Protein AF-A0A9E4PSX9-F1 (afdb_monomer_lite)

Foldseek 3Di:
DDDDDDDDDDDDDPPPPLPPDWDKDFPDDDDQDTDIDIDDDDPPVQVVCQVVVQCCLQWPDKFKAFFKKFKPPAQEQPAADPQWPDRSVQLLVLRRVWGKHFQDQDKDKKKQKDAQQWFWDFLLSIHDDPGIDTPCRRRTRTTGNDSGDIIIMMTTMHMDTHKAAFDPDPPDDGRMYGGIGHRRSRPDDDDDDDDDDSD

Radius of gyration: 26.59 Å; chains: 1; bounding box: 46×59×94 Å

Structure (mmCIF, N/CA/C/O backbone):
data_AF-A0A9E4PSX9-F1
#
_entry.id   AF-A0A9E4PSX9-F1
#
loop_
_atom_site.group_PD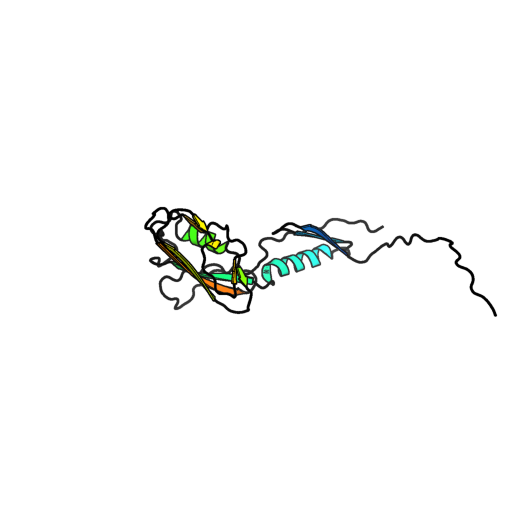B
_atom_site.id
_atom_site.type_symbol
_atom_site.label_atom_id
_atom_site.label_alt_id
_atom_site.label_comp_id
_atom_site.label_asym_id
_atom_site.label_entity_id
_atom_site.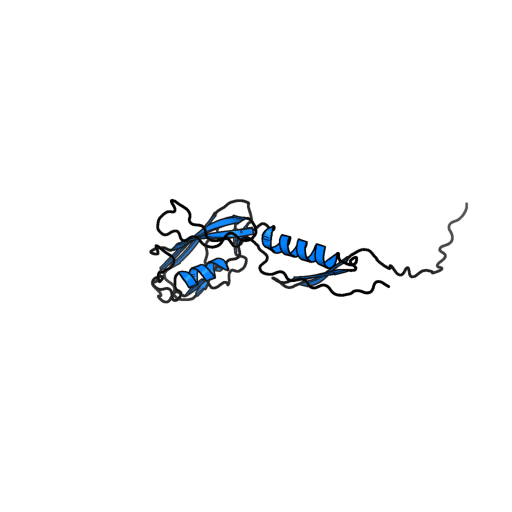label_seq_id
_atom_site.pdbx_PDB_ins_code
_atom_site.Cartn_x
_atom_site.Cartn_y
_atom_site.Cartn_z
_atom_site.occupancy
_atom_site.B_iso_or_equiv
_atom_site.auth_seq_id
_atom_site.auth_comp_id
_atom_site.auth_asym_id
_atom_site.auth_atom_id
_atom_site.pdbx_PDB_model_num
ATOM 1 N N . MET A 1 1 ? -2.366 -35.174 -69.607 1.00 39.75 1 MET A N 1
ATOM 2 C CA . MET A 1 1 ? -1.068 -35.610 -70.165 1.00 39.75 1 MET A CA 1
ATOM 3 C C . MET A 1 1 ? -0.182 -34.381 -70.105 1.00 39.75 1 MET A C 1
ATOM 5 O O . MET A 1 1 ? -0.528 -33.433 -70.782 1.00 39.75 1 MET A O 1
ATOM 9 N N . LEU A 1 2 ? 0.846 -34.202 -69.290 1.00 35.62 2 LEU A N 1
ATOM 10 C CA . LEU A 1 2 ? 1.702 -34.949 -68.355 1.00 35.62 2 LEU A CA 1
ATOM 11 C C . LEU A 1 2 ? 2.178 -33.859 -67.348 1.00 35.62 2 LEU A C 1
ATOM 13 O O . LEU A 1 2 ? 2.096 -32.682 -67.680 1.00 35.62 2 LEU A O 1
ATOM 17 N N . GLU A 1 3 ? 2.696 -34.051 -66.146 1.00 35.28 3 GLU A N 1
ATOM 18 C CA . GLU A 1 3 ? 3.013 -35.171 -65.272 1.00 35.28 3 GLU A CA 1
ATOM 19 C C . GLU A 1 3 ? 3.190 -34.528 -63.886 1.00 35.28 3 GLU A C 1
ATOM 21 O O . GLU A 1 3 ? 3.817 -33.476 -63.751 1.00 35.28 3 GLU A O 1
ATOM 26 N N . GLN A 1 4 ? 2.632 -35.158 -62.857 1.00 44.34 4 GLN A N 1
ATOM 27 C CA . GLN A 1 4 ? 3.119 -35.004 -61.493 1.00 44.34 4 GLN A CA 1
ATOM 28 C C . GLN A 1 4 ? 4.388 -35.847 -61.359 1.00 44.34 4 GLN A C 1
ATOM 30 O O . GLN A 1 4 ? 4.326 -37.025 -61.695 1.00 44.34 4 GLN A O 1
ATOM 35 N N . GLN A 1 5 ? 5.474 -35.256 -60.851 1.00 39.25 5 GLN A N 1
ATOM 36 C CA . GLN A 1 5 ? 6.643 -35.847 -60.160 1.00 39.25 5 GLN A CA 1
ATOM 37 C C . GLN A 1 5 ? 7.758 -34.779 -60.242 1.00 39.25 5 GLN A C 1
ATOM 39 O O . GLN A 1 5 ? 7.939 -34.160 -61.277 1.00 39.25 5 GLN A O 1
ATOM 44 N N . LEU A 1 6 ? 8.513 -34.408 -59.211 1.00 35.22 6 LEU A N 1
ATOM 45 C CA . LEU A 1 6 ? 9.160 -35.220 -58.196 1.00 35.22 6 LEU A CA 1
ATOM 46 C C . LEU A 1 6 ? 9.333 -34.408 -56.903 1.00 35.22 6 LEU A C 1
ATOM 48 O O . LEU A 1 6 ? 9.942 -33.340 -56.894 1.00 35.22 6 LEU A O 1
ATOM 52 N N . PHE A 1 7 ? 8.900 -34.997 -55.792 1.00 38.69 7 PHE A N 1
ATOM 53 C CA . PHE A 1 7 ? 9.404 -34.687 -54.461 1.00 38.69 7 PHE A CA 1
ATOM 54 C C . PHE A 1 7 ? 10.859 -35.182 -54.395 1.00 38.69 7 PHE A C 1
ATOM 56 O O . PHE A 1 7 ? 11.105 -36.384 -54.295 1.00 38.69 7 PHE A O 1
ATOM 63 N N . ARG A 1 8 ? 11.838 -34.278 -54.520 1.00 32.91 8 ARG A N 1
ATOM 64 C CA . ARG A 1 8 ? 13.241 -34.571 -54.198 1.00 32.91 8 ARG A CA 1
ATOM 65 C C . ARG A 1 8 ? 13.559 -33.986 -52.832 1.00 32.91 8 ARG A C 1
ATOM 67 O O . ARG A 1 8 ? 13.787 -32.790 -52.693 1.00 32.91 8 ARG A O 1
ATOM 74 N N . ALA A 1 9 ? 13.600 -34.870 -51.843 1.00 45.41 9 ALA A N 1
ATOM 75 C CA . ALA A 1 9 ? 14.376 -34.656 -50.639 1.00 45.41 9 ALA A CA 1
ATOM 76 C C . ALA A 1 9 ? 15.861 -34.562 -51.029 1.00 45.41 9 ALA A C 1
ATOM 78 O O . ALA A 1 9 ? 16.442 -35.522 -51.534 1.00 45.41 9 ALA A O 1
ATOM 79 N N . ALA A 1 10 ? 16.455 -33.397 -50.807 1.00 35.56 10 ALA A N 1
ATOM 80 C CA . ALA A 1 10 ? 17.891 -33.208 -50.685 1.00 35.56 10 ALA A CA 1
ATOM 81 C C . ALA A 1 10 ? 18.084 -32.052 -49.703 1.00 35.56 10 ALA A C 1
ATOM 83 O O . ALA A 1 10 ? 17.520 -30.979 -49.897 1.00 35.56 10 ALA A O 1
ATOM 84 N N . GLY A 1 11 ? 18.784 -32.331 -48.605 1.00 43.75 11 GLY A N 1
ATOM 85 C CA . GLY A 1 11 ? 19.041 -31.367 -47.545 1.00 43.75 11 GLY A CA 1
ATOM 86 C C . GLY A 1 11 ? 19.975 -30.231 -47.961 1.00 43.75 11 GLY A C 1
ATOM 87 O O . GLY A 1 11 ? 20.355 -30.115 -49.125 1.00 43.75 11 GLY A O 1
ATOM 88 N N . VAL A 1 12 ? 20.392 -29.488 -46.929 1.00 36.38 12 VAL A N 1
ATOM 89 C CA . VAL A 1 12 ? 21.163 -28.228 -46.915 1.00 36.38 12 VAL A CA 1
ATOM 90 C C . VAL A 1 12 ? 20.188 -27.038 -46.854 1.00 36.38 12 VAL A C 1
ATOM 92 O O . VAL A 1 12 ? 19.363 -26.874 -47.737 1.00 36.38 12 VAL A O 1
ATOM 95 N N . ALA A 1 13 ? 20.152 -26.194 -45.828 1.00 36.38 13 ALA A N 1
ATOM 96 C CA . ALA A 1 13 ? 21.117 -25.886 -44.786 1.00 36.38 13 ALA A CA 1
ATOM 97 C C . ALA A 1 13 ? 20.419 -25.821 -43.421 1.00 36.38 13 ALA A C 1
ATOM 99 O O . ALA A 1 13 ? 19.289 -25.348 -43.313 1.00 36.38 13 ALA A O 1
ATOM 100 N N . THR A 1 14 ? 21.118 -26.248 -42.372 1.00 39.56 14 THR A N 1
ATOM 101 C CA . THR A 1 14 ? 20.892 -25.699 -41.038 1.00 39.56 14 THR A CA 1
ATOM 102 C C . THR A 1 14 ? 21.220 -24.217 -41.151 1.00 39.56 14 THR A C 1
ATOM 104 O O . THR A 1 14 ? 22.389 -23.840 -41.159 1.00 39.56 14 THR A O 1
ATOM 107 N N . THR A 1 15 ? 20.212 -23.379 -41.365 1.00 38.66 15 THR A N 1
ATOM 108 C CA . THR A 1 15 ? 20.378 -21.946 -41.173 1.00 38.66 15 THR A CA 1
ATOM 109 C C . THR A 1 15 ? 20.594 -21.784 -39.675 1.00 38.66 15 THR A C 1
ATOM 111 O O . THR A 1 15 ? 19.642 -21.870 -38.902 1.00 38.66 15 THR A O 1
ATOM 114 N N . GLU A 1 16 ? 21.851 -21.649 -39.249 1.00 48.22 16 GLU A N 1
ATOM 115 C CA . GLU A 1 16 ? 22.164 -20.943 -38.011 1.00 48.22 16 GLU A CA 1
ATOM 116 C C . GLU A 1 16 ? 21.428 -19.608 -38.110 1.00 48.22 16 GLU A C 1
ATOM 118 O O . GLU A 1 16 ? 21.813 -18.717 -38.866 1.00 48.22 16 GLU A O 1
ATOM 123 N N . GLN A 1 17 ? 20.283 -19.511 -37.439 1.00 46.31 17 GLN A N 1
ATOM 124 C CA . GLN A 1 17 ? 19.654 -18.231 -37.185 1.00 46.31 17 GLN A CA 1
ATOM 125 C C . GLN A 1 17 ? 20.539 -17.540 -36.153 1.00 46.31 17 GLN A C 1
ATOM 127 O O . GLN A 1 17 ? 20.303 -17.641 -34.951 1.00 46.31 17 GLN A O 1
ATOM 132 N N . THR A 1 18 ? 21.588 -16.863 -36.613 1.00 53.38 18 THR A N 1
ATOM 133 C CA . THR A 1 18 ? 22.225 -15.798 -35.844 1.00 53.38 18 THR A CA 1
ATOM 134 C C . THR A 1 18 ? 21.215 -14.657 -35.761 1.00 53.38 18 THR A C 1
ATOM 136 O O . THR A 1 18 ? 21.170 -13.749 -36.589 1.00 53.38 18 THR A O 1
ATOM 139 N N . SER A 1 19 ? 20.287 -14.777 -34.811 1.00 57.94 19 SER A N 1
ATOM 140 C CA . SER A 1 19 ? 19.303 -13.741 -34.531 1.00 57.94 19 SER A CA 1
ATOM 141 C C . SER A 1 19 ? 20.013 -12.599 -33.808 1.00 57.94 19 SER A C 1
ATOM 143 O O . SER A 1 19 ? 20.048 -12.554 -32.583 1.00 57.94 19 SER A O 1
ATOM 145 N N . ASP A 1 20 ? 20.574 -11.670 -34.582 1.00 70.31 20 ASP A N 1
ATOM 146 C CA . ASP A 1 20 ? 21.030 -10.356 -34.103 1.00 70.31 20 ASP A CA 1
ATOM 147 C C . ASP A 1 20 ? 19.859 -9.475 -33.613 1.00 70.31 20 ASP A C 1
ATOM 149 O O . ASP A 1 20 ? 20.059 -8.353 -33.141 1.00 70.31 20 ASP A O 1
ATOM 153 N N . GLU A 1 21 ? 18.619 -9.960 -33.725 1.00 83.94 21 GLU A N 1
ATOM 154 C CA . GLU A 1 21 ? 17.437 -9.284 -33.209 1.00 83.94 21 GLU A CA 1
ATOM 155 C C . GLU A 1 21 ? 17.324 -9.455 -31.685 1.00 83.94 21 GLU A C 1
ATOM 157 O O . GLU A 1 21 ? 17.408 -10.578 -31.178 1.00 83.94 21 GLU A O 1
ATOM 162 N N . PRO A 1 22 ? 17.104 -8.358 -30.936 1.00 88.06 22 PRO A N 1
ATOM 163 C CA . PRO A 1 22 ? 16.952 -8.419 -29.492 1.00 88.06 22 PRO A CA 1
ATOM 164 C C . PRO A 1 22 ? 15.679 -9.180 -29.118 1.00 88.06 22 PRO A C 1
ATOM 166 O O . PRO A 1 22 ? 14.573 -8.814 -29.519 1.00 88.06 22 PRO A O 1
ATOM 169 N N . THR A 1 23 ? 15.835 -10.194 -28.277 1.00 91.50 23 THR A N 1
ATOM 170 C CA . THR A 1 23 ? 14.734 -10.952 -27.679 1.00 91.50 23 THR A CA 1
ATOM 171 C C . THR A 1 23 ? 14.531 -10.559 -26.222 1.00 91.50 23 THR A C 1
ATOM 173 O O . THR A 1 23 ? 15.445 -10.059 -25.565 1.00 91.50 23 THR A O 1
ATOM 176 N N . ILE A 1 24 ? 13.306 -10.742 -25.730 1.00 93.94 24 ILE A N 1
ATOM 177 C CA . ILE A 1 24 ? 12.949 -10.558 -24.324 1.00 93.94 24 ILE A CA 1
ATOM 178 C C . ILE A 1 24 ? 12.498 -11.911 -23.786 1.00 93.94 24 ILE A C 1
ATOM 180 O O . ILE A 1 24 ? 11.524 -12.478 -24.281 1.00 93.94 24 ILE A O 1
ATOM 184 N N . GLU A 1 25 ? 13.175 -12.392 -22.752 1.00 93.69 25 GLU A N 1
ATOM 185 C CA . GLU A 1 25 ? 12.883 -13.651 -22.078 1.00 93.69 25 GLU A CA 1
ATOM 186 C C . GLU A 1 25 ? 12.521 -13.399 -20.613 1.00 93.69 25 GLU A C 1
ATOM 188 O O . GLU A 1 25 ? 13.121 -12.564 -19.931 1.00 93.69 25 GLU A O 1
ATOM 193 N N . VAL A 1 26 ? 11.522 -14.126 -20.114 1.00 93.94 26 VAL A N 1
ATOM 194 C CA . VAL A 1 26 ? 11.186 -14.156 -18.687 1.00 93.94 26 VAL A CA 1
ATOM 195 C C . VAL A 1 26 ? 11.887 -15.370 -18.092 1.00 93.94 26 VAL A C 1
ATOM 197 O O . VAL A 1 26 ? 11.450 -16.497 -18.304 1.00 93.94 26 VAL A O 1
ATOM 200 N N . GLU A 1 27 ? 12.991 -15.150 -17.380 1.00 91.75 27 GLU A N 1
ATOM 201 C CA . GLU A 1 27 ? 13.772 -16.243 -16.792 1.00 91.75 27 GLU A CA 1
ATOM 202 C C . GLU A 1 27 ? 13.131 -16.788 -15.512 1.00 91.75 27 GLU A C 1
ATOM 204 O O . GLU A 1 27 ? 13.160 -17.989 -15.258 1.00 91.75 27 GLU A O 1
ATOM 209 N N . GLU A 1 28 ? 12.543 -15.909 -14.701 1.00 92.38 28 GLU A N 1
ATOM 210 C CA . GLU A 1 28 ? 11.843 -16.282 -13.473 1.00 92.38 28 GLU A CA 1
ATOM 211 C C . GLU A 1 28 ? 10.546 -15.490 -13.370 1.00 92.38 28 GLU A C 1
ATOM 213 O O . GLU A 1 28 ? 10.526 -14.283 -13.618 1.00 92.38 28 GLU A O 1
ATOM 218 N N . SER A 1 29 ? 9.478 -16.167 -12.962 1.00 92.75 29 SER A N 1
ATOM 219 C CA . SER A 1 29 ? 8.196 -15.549 -12.643 1.00 92.75 29 SER A CA 1
ATOM 220 C C . SER A 1 29 ? 7.604 -16.244 -11.424 1.00 92.75 29 SER A C 1
ATOM 222 O O . SER A 1 29 ? 7.415 -17.459 -11.428 1.00 92.75 29 SER A O 1
ATOM 224 N N . ALA A 1 30 ? 7.323 -15.457 -10.396 1.00 92.12 30 ALA A N 1
ATOM 225 C CA . ALA A 1 30 ? 6.529 -15.806 -9.227 1.00 92.12 30 ALA A CA 1
ATOM 226 C C . ALA A 1 30 ? 5.351 -14.817 -9.124 1.00 92.12 30 ALA A C 1
ATOM 228 O O . ALA A 1 30 ? 5.161 -13.994 -10.022 1.00 92.12 30 ALA A O 1
ATOM 229 N N . ASP A 1 31 ? 4.569 -14.886 -8.048 1.00 85.81 31 ASP A N 1
ATOM 230 C CA . ASP A 1 31 ? 3.347 -14.084 -7.903 1.00 85.81 31 ASP A CA 1
ATOM 231 C C . ASP A 1 31 ? 3.619 -12.567 -7.848 1.00 85.81 31 ASP A C 1
ATOM 233 O O . ASP A 1 31 ? 2.899 -11.783 -8.465 1.00 85.81 31 ASP A O 1
ATOM 237 N N . ASP A 1 32 ? 4.678 -12.136 -7.155 1.00 88.44 32 ASP A N 1
ATOM 238 C CA . ASP A 1 32 ? 5.036 -10.723 -6.946 1.00 88.44 32 ASP A CA 1
ATOM 239 C C . ASP A 1 32 ? 6.438 -10.353 -7.470 1.00 88.44 32 ASP A C 1
ATOM 241 O O . ASP A 1 32 ? 6.934 -9.242 -7.246 1.00 88.44 32 ASP A O 1
ATOM 245 N N . TYR A 1 33 ? 7.081 -11.270 -8.196 1.00 93.38 33 TYR A N 1
ATOM 246 C CA . TYR A 1 33 ? 8.449 -11.121 -8.676 1.00 93.38 33 TYR A CA 1
ATOM 247 C C . TYR A 1 33 ? 8.618 -11.673 -10.090 1.00 93.38 33 TYR A C 1
ATOM 249 O O . TYR A 1 33 ? 8.182 -12.778 -10.402 1.00 93.38 33 TYR A O 1
ATOM 257 N N . ALA A 1 34 ? 9.328 -10.923 -10.932 1.00 94.56 34 ALA A N 1
ATOM 258 C CA . ALA A 1 34 ? 9.743 -11.385 -12.248 1.00 94.56 34 ALA A CA 1
ATOM 259 C C . ALA A 1 34 ? 11.181 -10.954 -12.548 1.00 94.56 34 ALA A C 1
ATOM 261 O O . ALA A 1 34 ? 11.581 -9.821 -12.258 1.00 94.56 34 ALA A O 1
ATOM 262 N N . ARG A 1 35 ? 11.942 -11.845 -13.187 1.00 94.69 35 ARG A N 1
ATOM 263 C CA . ARG A 1 35 ? 13.267 -11.558 -13.740 1.00 94.69 35 ARG A CA 1
ATOM 264 C C . ARG A 1 35 ? 13.207 -11.667 -15.256 1.00 94.69 35 ARG A C 1
ATOM 266 O O . ARG A 1 35 ? 12.978 -12.742 -15.801 1.00 94.69 35 ARG A O 1
ATOM 273 N N . ILE A 1 36 ? 13.418 -10.536 -15.919 1.00 94.94 36 ILE A N 1
ATOM 274 C CA . ILE A 1 36 ? 13.325 -10.399 -17.374 1.00 94.94 36 ILE A CA 1
ATOM 275 C C . ILE A 1 36 ? 14.717 -10.094 -17.921 1.00 94.94 36 ILE A C 1
ATOM 277 O O . ILE A 1 36 ? 15.421 -9.236 -17.380 1.00 94.94 36 ILE A O 1
ATOM 281 N N . VAL A 1 37 ? 15.100 -10.774 -18.996 1.00 95.00 37 VAL A N 1
ATOM 282 C CA . VAL A 1 37 ? 16.370 -10.578 -19.692 1.00 95.00 37 VAL A CA 1
ATOM 283 C C . VAL A 1 37 ? 16.101 -10.156 -21.127 1.00 95.00 37 VAL A C 1
ATOM 285 O O . VAL A 1 37 ? 15.250 -10.720 -21.803 1.00 95.00 37 VAL A O 1
ATOM 288 N N 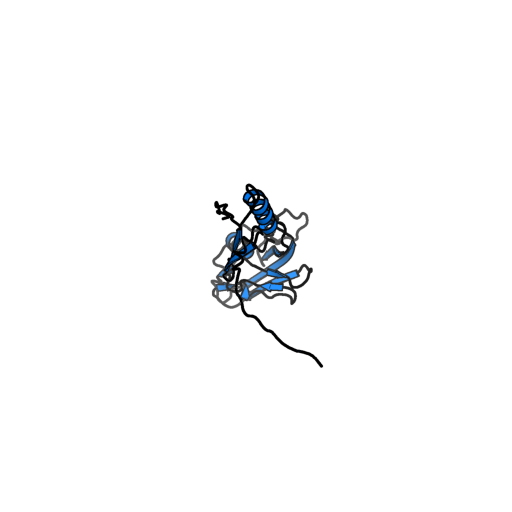. ALA A 1 38 ? 16.808 -9.117 -21.571 1.00 93.31 38 ALA A N 1
ATOM 289 C CA . ALA A 1 38 ? 16.765 -8.642 -22.946 1.00 93.31 38 ALA A CA 1
ATOM 290 C C . ALA A 1 38 ? 18.156 -8.785 -23.571 1.00 93.31 38 ALA A C 1
ATOM 292 O O . ALA A 1 38 ? 19.112 -8.156 -23.101 1.00 93.31 38 ALA A O 1
ATOM 293 N N . SER A 1 39 ? 18.280 -9.617 -24.602 1.00 92.44 39 SER A N 1
ATOM 294 C CA . SER A 1 39 ? 19.550 -9.913 -25.271 1.00 92.44 39 SER A CA 1
ATOM 295 C C . SER A 1 39 ? 19.338 -10.418 -26.714 1.00 92.44 39 SER A C 1
ATOM 297 O O . SER A 1 39 ? 18.272 -10.950 -27.027 1.00 92.44 39 SER A O 1
ATOM 299 N N . PRO A 1 40 ? 20.332 -10.257 -27.609 1.00 92.88 40 PRO A N 1
ATOM 300 C CA . PRO A 1 40 ? 21.503 -9.392 -27.469 1.00 92.88 40 PRO A CA 1
ATOM 301 C C . PRO A 1 40 ? 21.137 -7.904 -27.634 1.00 92.88 40 PRO A C 1
ATOM 303 O O . PRO A 1 40 ? 20.214 -7.549 -28.357 1.00 92.88 40 PRO A O 1
ATOM 306 N N . LEU A 1 41 ? 21.862 -7.010 -26.953 1.00 90.19 41 LEU A N 1
ATOM 307 C CA . LEU A 1 41 ? 21.697 -5.557 -27.091 1.00 90.19 41 LEU A CA 1
ATOM 308 C C . LEU A 1 41 ? 22.982 -4.927 -27.625 1.00 90.19 41 LEU A C 1
ATOM 310 O O . LEU A 1 41 ? 24.083 -5.333 -27.248 1.00 90.19 41 LEU A O 1
ATOM 314 N N . LEU A 1 42 ? 22.837 -3.880 -28.441 1.00 89.81 42 LEU A N 1
ATOM 315 C CA . LEU A 1 42 ? 23.974 -3.080 -28.888 1.00 89.81 42 LEU A CA 1
ATOM 316 C C . LEU A 1 42 ? 24.756 -2.511 -27.687 1.00 89.81 42 LEU A C 1
ATOM 318 O O . LEU A 1 42 ? 24.157 -2.171 -26.657 1.00 89.81 42 LEU A O 1
ATOM 322 N N . PRO A 1 43 ? 26.084 -2.339 -27.806 1.00 88.12 43 PRO A N 1
ATOM 323 C CA . PRO A 1 43 ? 26.889 -1.739 -26.749 1.00 88.12 43 PRO A CA 1
ATOM 324 C C . PRO A 1 43 ? 26.306 -0.404 -26.263 1.00 88.12 43 PRO A C 1
ATOM 326 O O . PRO A 1 43 ? 25.969 0.477 -27.051 1.00 88.12 43 PRO A O 1
ATOM 329 N N . GLY A 1 44 ? 26.159 -0.261 -24.944 1.00 87.94 44 GLY A N 1
ATOM 330 C CA . GLY A 1 44 ? 25.586 0.929 -24.303 1.00 87.94 44 GLY A CA 1
ATOM 331 C C . GLY A 1 44 ? 24.054 0.955 -24.204 1.00 87.94 44 GLY A C 1
ATOM 332 O O . GLY A 1 44 ? 23.531 1.625 -23.312 1.00 87.94 44 GLY A O 1
ATOM 333 N N . PHE A 1 45 ? 23.315 0.180 -25.012 1.00 91.31 45 PHE A N 1
ATOM 334 C CA . PHE A 1 45 ? 21.843 0.179 -24.971 1.00 91.31 45 PHE A CA 1
ATOM 335 C C . PHE A 1 45 ? 21.286 -0.392 -23.663 1.00 91.31 45 PHE A C 1
ATOM 337 O O . PHE A 1 45 ? 20.235 0.058 -23.212 1.00 91.31 45 PHE A O 1
ATOM 344 N N . GLY A 1 46 ? 22.010 -1.303 -23.004 1.00 92.88 46 GLY A N 1
ATOM 345 C CA . GLY A 1 46 ? 21.619 -1.826 -21.691 1.00 92.88 46 GLY A CA 1
ATOM 346 C C . GLY A 1 46 ? 21.448 -0.732 -20.626 1.00 92.88 46 GLY A C 1
ATOM 347 O O . GLY A 1 46 ? 20.499 -0.785 -19.849 1.00 92.88 46 GLY A O 1
ATOM 348 N N . ILE A 1 47 ? 22.303 0.303 -20.622 1.00 93.94 47 ILE A N 1
ATOM 349 C CA . ILE A 1 47 ? 22.200 1.428 -19.670 1.00 93.94 47 ILE A CA 1
ATOM 350 C C . ILE A 1 47 ? 20.987 2.292 -20.011 1.00 93.94 47 ILE A C 1
ATOM 352 O O . ILE A 1 47 ? 20.210 2.660 -19.128 1.00 93.94 47 ILE A O 1
ATOM 356 N N . THR A 1 48 ? 20.822 2.612 -21.294 1.00 94.06 48 THR A N 1
ATOM 357 C CA . THR A 1 48 ? 19.727 3.451 -21.788 1.00 94.06 48 THR A CA 1
ATOM 358 C C . THR A 1 48 ? 18.369 2.815 -21.493 1.00 94.06 48 THR A C 1
ATOM 360 O O . THR A 1 48 ? 17.511 3.457 -20.882 1.00 94.06 48 THR A O 1
ATOM 363 N N . LEU A 1 49 ? 18.190 1.541 -21.856 1.00 94.00 49 LEU A N 1
ATOM 364 C CA . LEU A 1 49 ? 16.951 0.798 -21.632 1.00 94.00 49 LEU A CA 1
ATOM 365 C C . LEU A 1 49 ? 16.729 0.501 -20.148 1.00 94.00 49 LEU A C 1
ATOM 367 O O . LEU A 1 49 ? 15.643 0.766 -19.641 1.00 94.00 49 LEU A O 1
ATOM 371 N N . GLY A 1 50 ? 17.752 0.029 -19.429 1.00 94.19 50 GLY A N 1
ATOM 372 C CA . GLY A 1 50 ? 17.641 -0.307 -18.007 1.00 94.19 50 GLY A CA 1
ATOM 373 C C . GLY A 1 50 ? 17.197 0.884 -17.154 1.00 94.19 50 GLY A C 1
ATOM 374 O O . GLY A 1 50 ? 16.261 0.771 -16.360 1.00 94.19 50 GLY A O 1
ATOM 375 N N . ASN A 1 51 ? 17.795 2.062 -17.368 1.00 94.25 51 ASN A N 1
ATOM 376 C CA . ASN A 1 51 ? 17.393 3.279 -16.661 1.00 94.25 51 ASN A CA 1
ATOM 377 C C . ASN A 1 51 ? 15.986 3.750 -17.042 1.00 94.25 51 ASN A C 1
ATOM 379 O O . ASN A 1 51 ? 15.219 4.140 -16.158 1.00 94.25 51 ASN A O 1
ATOM 383 N N . ALA A 1 52 ? 15.644 3.731 -18.333 1.00 94.69 52 ALA A N 1
ATOM 384 C CA . ALA A 1 52 ? 14.324 4.143 -18.798 1.00 94.69 52 ALA A CA 1
ATOM 385 C C . ALA A 1 52 ? 13.225 3.232 -18.228 1.00 94.69 52 ALA A C 1
ATOM 387 O O . ALA A 1 52 ? 12.284 3.728 -17.609 1.00 94.69 52 ALA A O 1
ATOM 388 N N . LEU A 1 53 ? 13.389 1.911 -18.343 1.00 94.69 53 LEU A N 1
ATOM 389 C CA . LEU A 1 53 ? 12.444 0.922 -17.823 1.00 94.69 53 LEU A CA 1
ATOM 390 C C . LEU A 1 53 ? 12.296 1.030 -16.308 1.00 94.69 53 LEU A C 1
ATOM 392 O O . LEU A 1 53 ? 11.175 1.088 -15.811 1.00 94.69 53 LEU A O 1
ATOM 396 N N . ARG A 1 54 ? 13.406 1.157 -15.568 1.00 94.88 54 ARG A N 1
ATOM 397 C CA . ARG A 1 54 ? 13.362 1.352 -14.113 1.00 94.88 54 ARG A CA 1
ATOM 398 C C . ARG A 1 54 ? 12.531 2.572 -13.721 1.00 94.88 54 ARG A C 1
ATOM 400 O O . ARG A 1 54 ? 11.740 2.492 -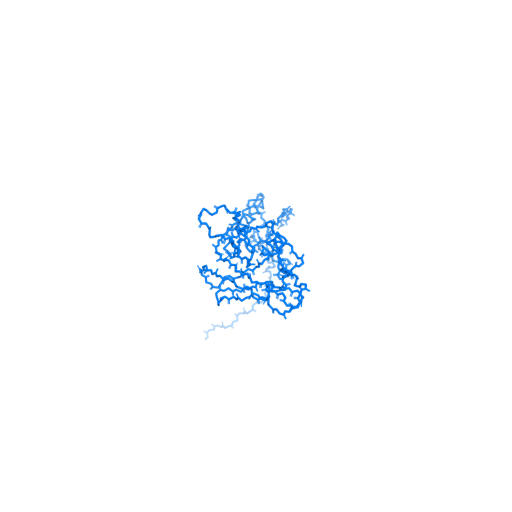12.785 1.00 94.88 54 ARG A O 1
ATOM 407 N N . ARG A 1 55 ? 12.699 3.699 -14.420 1.00 93.75 55 ARG A N 1
ATOM 408 C CA . ARG A 1 55 ? 11.916 4.918 -14.160 1.00 93.75 55 ARG A CA 1
ATOM 409 C C . ARG A 1 55 ? 10.439 4.716 -14.483 1.00 93.75 55 ARG A C 1
ATOM 411 O O . ARG A 1 55 ? 9.597 5.063 -13.665 1.00 93.75 55 ARG A O 1
ATOM 418 N N . VAL A 1 56 ? 10.132 4.133 -15.641 1.00 94.31 56 VAL A N 1
ATOM 419 C CA . VAL A 1 56 ? 8.748 3.885 -16.069 1.00 94.31 56 VAL A CA 1
ATOM 420 C C . VAL A 1 56 ? 8.021 2.989 -15.069 1.00 94.31 56 VAL A C 1
ATOM 422 O O . VAL A 1 56 ? 6.941 3.355 -14.606 1.00 94.31 56 VAL A O 1
ATOM 425 N N . LEU A 1 57 ? 8.641 1.874 -14.678 1.00 93.94 57 LEU A N 1
ATOM 426 C CA . LEU A 1 57 ? 8.063 0.912 -13.742 1.00 93.94 57 LEU A CA 1
ATOM 427 C C . LEU A 1 57 ? 7.797 1.521 -12.359 1.00 93.94 57 LEU A C 1
ATOM 429 O O . LEU A 1 57 ? 6.765 1.229 -11.770 1.00 93.94 57 LEU A O 1
ATOM 433 N N . LEU A 1 58 ? 8.687 2.383 -11.855 1.00 91.88 58 LEU A N 1
ATOM 434 C CA . LEU A 1 58 ? 8.550 2.971 -10.516 1.00 91.88 58 LEU A CA 1
ATOM 435 C C . LEU A 1 58 ? 7.661 4.221 -10.458 1.00 91.88 58 LEU A C 1
ATOM 437 O O . LEU A 1 58 ? 7.168 4.551 -9.383 1.00 91.88 58 LEU A O 1
ATOM 441 N N . SER A 1 59 ? 7.501 4.969 -11.556 1.00 90.69 59 SER A N 1
ATOM 442 C CA . SER A 1 59 ? 6.868 6.298 -11.489 1.00 90.69 59 SER A CA 1
ATOM 443 C C . SER A 1 59 ? 5.729 6.542 -12.469 1.00 90.69 59 SER A C 1
ATOM 445 O O . SER A 1 59 ? 5.046 7.552 -12.337 1.00 90.69 59 SER A O 1
ATOM 447 N N . SER A 1 60 ? 5.550 5.697 -13.485 1.00 91.19 60 SER A N 1
ATOM 448 C CA . SER A 1 60 ? 4.642 6.005 -14.604 1.00 91.19 60 SER A CA 1
ATOM 449 C C . SER A 1 60 ? 3.433 5.084 -14.692 1.00 91.19 60 SER A C 1
ATOM 451 O O . SER A 1 60 ? 2.479 5.432 -15.391 1.00 91.19 60 SER A O 1
ATOM 453 N N . LEU A 1 61 ? 3.461 3.945 -13.997 1.00 92.38 61 LEU A N 1
ATOM 454 C CA . LEU A 1 61 ? 2.338 3.020 -13.949 1.00 92.38 61 LEU A CA 1
ATOM 455 C C . LEU A 1 61 ? 1.199 3.604 -13.097 1.00 92.38 61 LEU A C 1
ATOM 457 O O . LEU A 1 61 ? 1.469 4.133 -12.013 1.00 92.38 61 LEU A O 1
ATOM 461 N N . PRO A 1 62 ? -0.053 3.541 -13.584 1.00 92.56 62 PRO A N 1
ATOM 462 C CA . PRO A 1 62 ? -1.210 3.912 -12.788 1.00 92.56 62 PRO A CA 1
ATOM 463 C C . PRO A 1 62 ? -1.434 2.891 -11.670 1.00 92.56 62 PRO A C 1
ATOM 465 O O . PRO A 1 62 ? -1.205 1.694 -11.852 1.00 92.56 62 PRO A O 1
ATOM 468 N N . GLY A 1 63 ? -1.926 3.367 -10.534 1.00 93.50 63 GLY A N 1
ATOM 469 C CA . GLY A 1 63 ? -2.394 2.517 -9.448 1.00 93.50 63 GLY A CA 1
ATOM 470 C C . GLY A 1 63 ? -3.249 3.291 -8.455 1.00 93.50 63 GLY A C 1
ATOM 471 O O . GLY A 1 63 ? -3.489 4.489 -8.625 1.00 93.50 63 GLY A O 1
ATOM 472 N N . ALA A 1 64 ? -3.727 2.585 -7.433 1.00 94.75 64 ALA A N 1
ATOM 473 C CA . ALA A 1 64 ? -4.578 3.126 -6.384 1.00 94.75 64 ALA A CA 1
ATOM 474 C C . ALA A 1 64 ? -3.887 3.015 -5.026 1.00 94.75 64 ALA A C 1
ATOM 476 O O . ALA A 1 64 ? -3.234 2.011 -4.737 1.00 94.75 64 ALA A O 1
ATOM 477 N N . ALA A 1 65 ? -4.045 4.043 -4.199 1.00 95.31 65 ALA A N 1
ATOM 478 C CA . ALA A 1 65 ? -3.451 4.095 -2.872 1.00 95.31 65 ALA A CA 1
ATOM 479 C C . ALA A 1 65 ? -4.373 4.814 -1.890 1.00 95.31 65 ALA A C 1
ATOM 481 O O . ALA A 1 65 ? -5.154 5.686 -2.277 1.00 95.31 65 ALA A O 1
ATOM 482 N N . VAL A 1 66 ? -4.243 4.461 -0.612 1.00 96.44 66 VAL A N 1
ATOM 483 C CA . VAL A 1 66 ? -4.835 5.234 0.481 1.00 96.44 66 VAL A CA 1
ATOM 484 C C . VAL A 1 66 ? -4.089 6.568 0.580 1.00 96.44 66 VAL A C 1
ATOM 486 O O . VAL A 1 66 ? -2.863 6.570 0.660 1.00 96.44 66 VAL A O 1
ATOM 489 N N . THR A 1 67 ? -4.810 7.689 0.555 1.00 94.69 67 THR A N 1
ATOM 490 C CA . THR A 1 67 ? -4.239 9.050 0.650 1.00 94.69 67 THR A CA 1
ATOM 491 C C . THR A 1 67 ? -4.502 9.705 1.997 1.00 94.69 67 THR A C 1
ATOM 493 O O . THR A 1 67 ? -3.738 10.559 2.446 1.00 94.69 67 THR A O 1
ATOM 496 N N . SER A 1 68 ? -5.565 9.294 2.684 1.00 94.50 68 SER A N 1
ATOM 497 C CA . SER A 1 68 ? -5.827 9.715 4.056 1.00 94.50 68 SER A CA 1
ATOM 498 C C . SER A 1 68 ? -6.651 8.689 4.813 1.00 94.50 68 SER A C 1
ATOM 500 O O . SER A 1 68 ? -7.366 7.873 4.228 1.00 94.50 68 SER A O 1
ATOM 502 N N . VAL A 1 69 ? -6.532 8.748 6.133 1.00 95.81 69 VAL A N 1
ATOM 503 C CA . VAL A 1 69 ? -7.181 7.841 7.072 1.00 95.81 69 VAL A CA 1
ATOM 504 C C . VAL A 1 69 ? -7.892 8.669 8.134 1.00 95.81 69 VAL A C 1
ATOM 506 O O . VAL A 1 69 ? -7.329 9.631 8.652 1.00 95.81 69 VAL A O 1
ATOM 509 N N . ARG A 1 70 ? -9.116 8.294 8.490 1.00 95.25 70 ARG A N 1
ATOM 510 C CA . ARG A 1 70 ? -9.813 8.814 9.669 1.00 95.25 70 ARG A CA 1
ATOM 511 C C . ARG A 1 70 ? -10.083 7.655 10.613 1.00 95.25 70 ARG A C 1
ATOM 513 O O . ARG A 1 70 ? -10.791 6.723 10.249 1.00 95.25 70 ARG A O 1
ATOM 520 N N . ILE A 1 71 ? -9.542 7.734 11.822 1.00 95.69 71 ILE A N 1
ATOM 521 C CA . ILE A 1 71 ? -9.734 6.728 12.870 1.00 95.69 71 ILE A CA 1
ATOM 522 C C . ILE A 1 71 ? -10.682 7.326 13.912 1.00 95.69 71 ILE A C 1
ATOM 524 O O . ILE A 1 71 ? -10.469 8.446 14.383 1.00 95.69 71 ILE A O 1
ATOM 528 N N . GLU A 1 72 ? -11.750 6.610 14.262 1.00 94.56 72 GLU A N 1
ATOM 529 C CA . GLU A 1 72 ? -12.721 7.092 15.247 1.00 94.56 72 GLU A CA 1
ATOM 530 C C . GLU A 1 72 ? -12.042 7.378 16.598 1.00 94.56 72 GLU A C 1
ATOM 532 O O . GLU A 1 72 ? -11.306 6.556 17.136 1.00 94.56 72 GLU A O 1
ATOM 537 N N . GLY A 1 73 ? -12.284 8.571 17.150 1.00 91.19 73 GLY A N 1
ATOM 538 C CA . GLY A 1 73 ? -11.711 8.997 18.431 1.00 91.19 73 GLY A CA 1
ATOM 539 C C . GLY A 1 73 ? -10.267 9.507 18.367 1.00 91.19 73 GLY A C 1
ATOM 540 O O . GLY A 1 73 ? -9.770 10.011 19.374 1.00 91.19 73 GLY A O 1
ATOM 541 N N . ILE A 1 74 ? -9.616 9.454 17.203 1.00 93.12 74 ILE A N 1
ATOM 542 C CA . ILE A 1 74 ? -8.234 9.899 17.011 1.00 93.12 74 ILE A CA 1
ATOM 543 C C . ILE A 1 74 ? -8.196 11.197 16.205 1.00 93.12 74 ILE A C 1
ATOM 545 O O . ILE A 1 74 ? -8.808 11.318 15.147 1.00 93.12 74 ILE A O 1
ATOM 549 N N . GLN A 1 75 ? -7.472 12.192 16.720 1.00 89.81 75 GLN A N 1
ATOM 550 C CA . GLN A 1 75 ? -7.388 13.518 16.096 1.00 89.81 75 GLN A CA 1
ATOM 551 C C . GLN A 1 75 ? -6.109 13.732 15.286 1.00 89.81 75 GLN A C 1
ATOM 553 O O . GLN A 1 75 ? -6.104 14.567 14.385 1.00 89.81 75 GLN A O 1
ATOM 558 N N . HIS A 1 76 ? -5.043 13.011 15.624 1.00 89.19 76 HIS A N 1
ATOM 559 C CA . HIS A 1 76 ? -3.718 13.147 15.031 1.00 89.19 76 HIS A CA 1
ATOM 560 C C . HIS A 1 76 ? -2.953 11.823 15.128 1.00 89.19 76 HIS A C 1
ATOM 562 O O . HIS A 1 76 ? -3.268 10.966 15.946 1.00 89.19 76 HIS A O 1
ATOM 568 N N . GLU A 1 77 ? -1.885 11.690 14.361 1.00 86.81 77 GLU A N 1
ATOM 569 C CA . GLU A 1 77 ? -1.038 10.504 14.247 1.00 86.81 77 GLU A CA 1
ATOM 570 C C . GLU A 1 77 ? -0.229 10.162 15.512 1.00 86.81 77 GLU A C 1
ATOM 572 O O . GLU A 1 77 ? 0.237 9.041 15.653 1.00 86.81 77 GLU A O 1
ATOM 577 N N . PHE A 1 78 ? -0.075 11.090 16.461 1.00 91.56 78 PHE A N 1
ATOM 578 C CA . PHE A 1 78 ? 0.738 10.895 17.675 1.00 91.56 78 PHE A CA 1
ATOM 579 C C . PHE A 1 78 ? -0.046 10.368 18.888 1.00 91.56 78 PHE A C 1
ATOM 581 O O . PHE A 1 78 ? 0.246 10.731 20.028 1.00 91.56 78 PHE A O 1
ATOM 588 N N . SER A 1 79 ? -1.084 9.564 18.668 1.00 91.88 79 SER A N 1
ATOM 589 C CA . SER A 1 79 ? -1.928 9.015 19.738 1.00 91.88 79 SER A CA 1
ATOM 590 C C . SER A 1 79 ? -1.927 7.493 19.770 1.00 91.88 79 SER A C 1
ATOM 592 O O . SER A 1 79 ? -1.634 6.820 18.783 1.00 91.88 79 SER A O 1
ATOM 594 N N . THR A 1 80 ? -2.320 6.937 20.908 1.00 93.81 80 THR A N 1
ATOM 595 C CA . THR A 1 80 ? -2.662 5.520 21.018 1.00 93.81 80 THR A CA 1
ATOM 596 C C . THR A 1 80 ? -4.096 5.288 20.552 1.00 93.81 80 THR A C 1
ATOM 598 O O . THR A 1 80 ? -4.957 6.150 20.738 1.00 93.81 80 THR A O 1
ATOM 601 N N . ILE A 1 81 ? -4.358 4.124 19.959 1.00 93.75 81 ILE A N 1
ATOM 602 C CA . ILE A 1 81 ? -5.711 3.711 19.586 1.00 93.75 81 ILE A CA 1
ATOM 603 C C . ILE A 1 81 ? -6.270 2.860 20.737 1.00 93.75 81 ILE A C 1
ATOM 605 O O . ILE A 1 81 ? -5.661 1.851 21.096 1.00 93.75 81 ILE A O 1
ATOM 609 N N . PRO A 1 82 ? -7.392 3.247 21.371 1.00 92.50 82 PRO A N 1
ATOM 610 C CA . PRO A 1 82 ? -7.957 2.480 22.476 1.00 92.50 82 PRO A CA 1
ATOM 611 C C . PRO A 1 82 ? -8.214 1.019 22.098 1.00 92.50 82 PRO A C 1
ATOM 613 O O . PRO A 1 82 ? -8.790 0.741 21.051 1.00 92.50 82 PRO A O 1
ATOM 616 N N . HIS A 1 83 ? -7.833 0.098 22.988 1.00 92.56 83 HIS A N 1
ATOM 617 C CA . HIS A 1 83 ? -8.015 -1.354 22.831 1.00 92.56 83 HIS A CA 1
ATOM 618 C C . HIS A 1 83 ? -7.245 -2.003 21.667 1.00 92.56 83 HIS A C 1
ATOM 620 O O . HIS A 1 83 ? -7.437 -3.191 21.411 1.00 92.56 83 HIS A O 1
ATOM 626 N N . ILE A 1 84 ? -6.358 -1.260 21.003 1.00 95.44 84 ILE A N 1
ATOM 627 C CA . ILE A 1 84 ? -5.452 -1.767 19.974 1.00 95.44 84 ILE A CA 1
ATOM 628 C C . ILE A 1 84 ? -4.028 -1.794 20.528 1.00 95.44 84 ILE A C 1
ATOM 630 O O . ILE A 1 84 ? -3.619 -0.893 21.264 1.00 95.44 84 ILE A O 1
ATOM 634 N N . LYS A 1 85 ? -3.285 -2.842 20.175 1.00 95.00 85 LYS A N 1
ATOM 635 C CA . LYS A 1 85 ? -1.902 -3.042 20.614 1.00 95.00 85 LYS A CA 1
ATOM 636 C C . LYS A 1 85 ? -0.927 -2.065 19.949 1.00 95.00 85 LYS A C 1
ATOM 638 O O . LYS A 1 85 ? -0.018 -1.562 20.605 1.00 95.00 85 LYS A O 1
ATOM 643 N N . GLU A 1 86 ? -1.093 -1.851 18.650 1.00 96.06 86 GLU A N 1
ATOM 644 C CA . GLU A 1 86 ? -0.322 -0.928 17.820 1.00 96.06 86 GLU A CA 1
ATOM 645 C C . GLU A 1 86 ? -0.731 0.528 18.109 1.00 96.06 86 GLU A C 1
ATOM 647 O O . GLU A 1 86 ? -1.900 0.837 18.365 1.00 96.06 86 GLU A O 1
ATOM 652 N N . ASP A 1 87 ? 0.227 1.453 18.051 1.00 95.12 87 ASP A N 1
ATOM 653 C CA . ASP A 1 87 ? -0.087 2.882 18.103 1.00 95.12 87 ASP A CA 1
ATOM 654 C C . ASP A 1 87 ? -0.578 3.408 16.740 1.00 95.12 87 ASP A C 1
ATOM 656 O O . ASP A 1 87 ? -0.595 2.695 15.732 1.00 95.12 87 ASP A O 1
ATOM 660 N N . SER A 1 88 ? -1.007 4.675 16.690 1.00 94.38 88 SER A N 1
ATOM 661 C CA . SER A 1 88 ? -1.513 5.247 15.435 1.00 94.38 88 SER A CA 1
ATOM 662 C C . SER A 1 88 ? -0.438 5.299 14.343 1.00 94.38 88 SER A C 1
ATOM 664 O O . SER A 1 88 ? -0.774 5.159 13.174 1.00 94.38 88 SER A O 1
ATOM 666 N N . ILE A 1 89 ? 0.846 5.465 14.679 1.00 94.94 89 ILE A N 1
ATOM 667 C CA . ILE A 1 89 ? 1.929 5.514 13.684 1.00 94.94 89 ILE A CA 1
ATOM 668 C C . ILE A 1 89 ? 2.148 4.128 13.084 1.00 94.94 89 ILE A C 1
ATOM 670 O O . ILE A 1 89 ? 2.202 3.998 11.862 1.00 94.94 89 ILE A O 1
ATOM 674 N N . GLU A 1 90 ? 2.255 3.100 13.923 1.00 96.25 90 GLU A N 1
ATOM 675 C CA . GLU A 1 90 ? 2.415 1.711 13.493 1.00 96.25 90 GLU A CA 1
ATOM 676 C C . GLU A 1 90 ? 1.227 1.266 12.632 1.00 96.25 90 GLU A C 1
ATOM 678 O O . GLU A 1 90 ? 1.4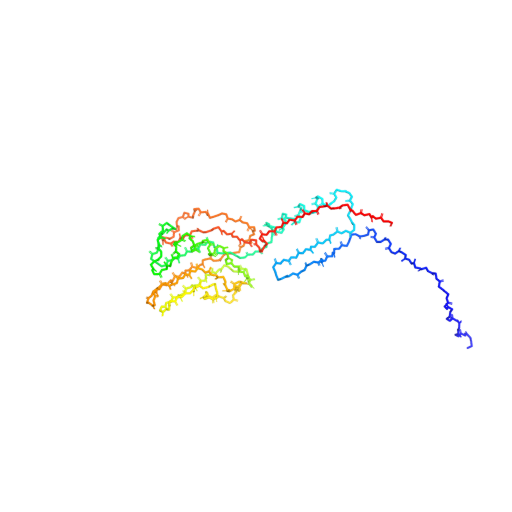23 0.734 11.537 1.00 96.25 90 GLU A O 1
ATOM 683 N N . PHE A 1 91 ? 0.001 1.602 13.044 1.00 97.12 91 PHE A N 1
ATOM 684 C CA . PHE A 1 91 ? -1.191 1.367 12.232 1.00 97.12 91 PHE A CA 1
ATOM 685 C C . PHE A 1 91 ? -1.108 2.064 10.864 1.00 97.12 91 PHE A C 1
ATOM 687 O O . PHE A 1 91 ? -1.326 1.431 9.831 1.00 97.12 91 PHE A O 1
ATOM 694 N N . LEU A 1 92 ? -0.744 3.352 10.816 1.00 96.25 92 LEU A N 1
ATOM 695 C CA . LEU A 1 92 ? -0.617 4.098 9.557 1.00 96.25 92 LEU A CA 1
ATOM 696 C C . LEU A 1 92 ? 0.496 3.544 8.653 1.00 96.25 92 LEU A C 1
ATOM 698 O O . LEU A 1 92 ? 0.363 3.588 7.429 1.00 96.25 92 LEU A O 1
ATOM 702 N N . LEU A 1 93 ? 1.582 3.014 9.223 1.00 95.94 93 LEU A N 1
ATOM 703 C CA . LEU A 1 93 ? 2.629 2.327 8.463 1.00 95.94 93 LEU A CA 1
ATOM 704 C C . LEU A 1 93 ? 2.092 1.044 7.820 1.00 95.94 93 LEU A C 1
ATOM 706 O O . LEU A 1 93 ? 2.302 0.852 6.622 1.00 95.94 93 LEU A O 1
ATOM 710 N N . ASN A 1 94 ? 1.333 0.233 8.561 1.00 97.50 94 ASN A N 1
ATOM 711 C CA . ASN A 1 94 ? 0.693 -0.970 8.022 1.00 97.50 94 ASN A CA 1
ATOM 712 C C . ASN A 1 94 ? -0.323 -0.620 6.921 1.00 97.50 94 ASN A C 1
ATOM 714 O O . ASN A 1 94 ? -0.369 -1.266 5.876 1.00 97.50 94 ASN A O 1
ATOM 718 N N . VAL A 1 95 ? -1.086 0.464 7.089 1.00 96.62 95 VAL A N 1
ATOM 719 C CA . VAL A 1 95 ? -2.039 0.947 6.075 1.00 96.62 95 VAL A CA 1
ATOM 720 C C . VAL A 1 95 ? -1.347 1.314 4.756 1.00 96.62 95 VAL A C 1
ATOM 722 O O . VAL A 1 95 ? -1.877 1.010 3.686 1.00 96.62 95 VAL A O 1
ATOM 725 N N . LYS A 1 96 ? -0.135 1.889 4.789 1.00 94.75 96 LYS A N 1
ATOM 726 C CA . LYS A 1 96 ? 0.658 2.158 3.567 1.00 94.75 96 LYS A CA 1
ATOM 727 C C . LYS A 1 96 ? 1.059 0.879 2.820 1.00 94.75 96 LYS A C 1
ATOM 729 O O . LYS A 1 96 ? 1.428 0.927 1.639 1.00 94.75 96 LYS A O 1
ATOM 734 N N . GLU A 1 97 ? 0.997 -0.281 3.467 1.00 95.38 97 GLU A N 1
ATOM 735 C CA . GLU A 1 97 ? 1.279 -1.571 2.841 1.00 95.38 97 GLU A CA 1
ATOM 736 C C . GLU A 1 97 ? 0.071 -2.200 2.138 1.00 95.38 97 GLU A C 1
ATOM 738 O O . GLU A 1 97 ? 0.257 -3.157 1.376 1.00 95.38 97 GLU A O 1
ATOM 743 N N . ILE A 1 98 ? -1.137 -1.646 2.303 1.00 96.44 98 ILE A N 1
ATOM 744 C CA . ILE A 1 98 ? -2.335 -2.100 1.585 1.00 96.44 98 ILE A CA 1
ATOM 745 C C . ILE A 1 98 ? -2.100 -1.948 0.078 1.00 96.44 98 ILE A C 1
ATOM 747 O O . ILE A 1 98 ? -1.579 -0.936 -0.405 1.00 96.44 98 ILE A O 1
ATOM 751 N N . ARG A 1 99 ? -2.443 -2.983 -0.691 1.00 94.38 99 ARG A N 1
ATOM 752 C CA . ARG A 1 99 ? -2.360 -2.982 -2.152 1.00 94.38 99 ARG A CA 1
ATOM 753 C C . ARG A 1 99 ? -3.756 -3.080 -2.728 1.00 94.38 99 ARG A C 1
ATOM 755 O O . ARG A 1 99 ? -4.468 -4.052 -2.499 1.00 94.38 99 ARG A O 1
ATOM 762 N N . LEU A 1 100 ? -4.121 -2.050 -3.481 1.00 94.56 100 LEU A N 1
ATOM 763 C CA . LEU A 1 100 ? -5.433 -1.913 -4.088 1.00 94.56 100 LEU A CA 1
ATOM 764 C C . LEU A 1 100 ? -5.314 -2.056 -5.598 1.00 94.56 100 LEU A C 1
ATOM 766 O O . LEU A 1 100 ? -4.478 -1.417 -6.241 1.00 94.56 100 LEU A O 1
ATOM 770 N N . ARG A 1 101 ? -6.200 -2.862 -6.166 1.00 92.75 101 ARG A N 1
ATOM 771 C CA . ARG A 1 101 ? -6.460 -2.901 -7.596 1.00 92.75 101 ARG A CA 1
ATOM 772 C C . ARG A 1 101 ? -7.722 -2.093 -7.870 1.00 92.75 101 ARG A C 1
ATOM 774 O O . ARG A 1 101 ? -8.799 -2.427 -7.384 1.00 92.75 101 ARG A O 1
ATOM 781 N N . ALA A 1 102 ? -7.584 -1.029 -8.653 1.00 92.00 102 ALA A N 1
ATOM 782 C CA . ALA A 1 102 ? -8.725 -0.276 -9.156 1.00 92.00 102 ALA A CA 1
ATOM 783 C C . ALA A 1 102 ? -9.355 -1.006 -10.350 1.00 92.00 102 ALA A C 1
ATOM 785 O O . ALA A 1 102 ? -8.655 -1.423 -11.274 1.00 92.00 102 ALA A O 1
ATOM 786 N N . LEU A 1 103 ? -10.681 -1.141 -10.332 1.00 91.81 103 LEU A N 1
ATOM 787 C CA . LEU A 1 103 ? -11.484 -1.704 -11.425 1.00 91.81 103 LEU A CA 1
ATOM 788 C C . LEU A 1 103 ? -12.207 -0.612 -12.238 1.00 91.81 103 LEU A C 1
ATOM 790 O O . LEU A 1 103 ? -12.826 -0.898 -13.259 1.00 91.81 103 LEU A O 1
ATOM 794 N N . SER A 1 104 ? -12.134 0.645 -11.791 1.00 90.56 104 SER A N 1
ATOM 795 C CA . SER A 1 104 ? -12.646 1.834 -12.488 1.00 90.56 104 SER A CA 1
ATOM 796 C C . SER A 1 104 ? -11.811 3.058 -12.119 1.00 90.56 104 SER A C 1
ATOM 798 O O . SER A 1 104 ? -11.164 3.015 -11.082 1.00 90.56 104 SER A O 1
ATOM 800 N N . ASP A 1 105 ? -11.908 4.164 -12.861 1.00 85.56 105 ASP A N 1
ATOM 801 C CA . ASP A 1 105 ? -11.159 5.419 -12.618 1.00 85.56 105 ASP A CA 1
ATOM 802 C C . ASP A 1 105 ? -11.744 6.311 -11.496 1.00 85.56 105 ASP A C 1
ATOM 804 O O . ASP A 1 105 ? -11.558 7.529 -11.476 1.00 85.56 105 ASP A O 1
ATOM 808 N N . ARG A 1 106 ? -12.522 5.738 -10.572 1.00 87.19 106 ARG A N 1
ATOM 809 C CA . ARG A 1 106 ? -13.182 6.485 -9.491 1.00 87.19 106 ARG A CA 1
ATOM 810 C C . ARG A 1 106 ? -12.337 6.486 -8.219 1.00 87.19 106 ARG A C 1
ATOM 812 O O . ARG A 1 106 ? -11.746 5.469 -7.862 1.00 87.19 106 ARG A O 1
ATOM 819 N N . ALA A 1 107 ? -12.315 7.625 -7.528 1.00 89.19 107 ALA A N 1
ATOM 820 C CA . ALA A 1 107 ? -11.921 7.674 -6.124 1.00 89.19 107 ALA A CA 1
ATOM 821 C C . ALA A 1 107 ? -13.005 7.007 -5.267 1.00 89.19 107 ALA A C 1
ATOM 823 O O . ALA A 1 107 ? -14.177 6.965 -5.660 1.00 89.19 107 ALA A O 1
ATOM 824 N N . GLY A 1 108 ? -12.631 6.517 -4.091 1.00 91.62 108 GLY A N 1
ATOM 825 C CA . GLY A 1 108 ? -13.590 5.900 -3.187 1.00 91.62 108 GLY A CA 1
ATOM 826 C C . GLY A 1 108 ? -13.131 5.900 -1.745 1.00 91.62 108 GLY A C 1
ATOM 827 O O . GLY A 1 108 ? -12.039 6.351 -1.412 1.00 91.62 108 GLY A O 1
ATOM 828 N N . MET A 1 109 ? -14.012 5.397 -0.893 1.00 95.06 109 MET A N 1
ATOM 829 C CA . MET A 1 109 ? -13.786 5.282 0.536 1.00 95.06 109 MET A CA 1
ATOM 830 C C . MET A 1 109 ? -13.934 3.817 0.928 1.00 95.06 109 MET A C 1
ATOM 832 O O . MET A 1 109 ? -14.916 3.175 0.548 1.00 95.06 109 MET A O 1
ATOM 836 N N . LEU A 1 110 ? -12.952 3.296 1.655 1.00 96.62 110 LEU A N 1
ATOM 837 C CA . LEU A 1 110 ? -13.008 1.973 2.265 1.00 96.62 110 LEU A CA 1
ATOM 838 C C . LEU A 1 110 ? -13.339 2.130 3.746 1.00 96.62 110 LEU A C 1
ATOM 840 O O . LEU A 1 110 ? -12.969 3.136 4.356 1.00 96.62 110 LEU A O 1
ATOM 844 N N . ILE A 1 111 ? -14.006 1.137 4.326 1.00 98.00 111 ILE A N 1
ATOM 845 C CA . ILE A 1 111 ? -14.412 1.171 5.734 1.00 98.00 111 ILE A CA 1
ATOM 846 C C . ILE A 1 111 ? -13.924 -0.097 6.422 1.00 98.00 111 ILE A C 1
ATOM 848 O O . ILE A 1 111 ? -14.207 -1.202 5.972 1.00 98.00 111 ILE A O 1
ATOM 852 N N . LEU A 1 112 ? -13.229 0.051 7.542 1.00 97.62 112 LEU A N 1
ATOM 853 C CA . LEU A 1 112 ? -12.955 -1.035 8.476 1.00 97.62 112 LEU A CA 1
ATOM 854 C C . LEU A 1 112 ? -13.823 -0.820 9.711 1.00 97.62 112 LEU A C 1
ATOM 856 O O . LEU A 1 112 ? -13.642 0.164 10.421 1.00 97.62 112 LEU A O 1
ATOM 860 N N . ASP A 1 113 ? -14.744 -1.746 9.961 1.00 96.38 113 ASP A N 1
ATOM 861 C CA . ASP A 1 113 ? -15.530 -1.808 11.194 1.00 96.38 113 ASP A CA 1
ATOM 862 C C . ASP A 1 113 ? -15.241 -3.142 11.880 1.00 96.38 113 ASP A C 1
ATOM 864 O O . ASP A 1 113 ? -15.757 -4.199 11.501 1.00 96.38 113 ASP A O 1
ATOM 868 N N . HIS A 1 114 ? -14.348 -3.094 12.863 1.00 94.69 114 HIS A N 1
ATOM 869 C CA . HIS A 1 114 ? -13.952 -4.242 13.655 1.00 94.69 114 HIS A CA 1
ATOM 870 C C . HIS A 1 114 ? -14.405 -4.030 15.100 1.00 94.69 114 HIS A C 1
ATOM 872 O O . HIS A 1 114 ? -13.758 -3.330 15.879 1.00 94.69 114 HIS A O 1
ATOM 878 N N . THR A 1 115 ? -15.530 -4.651 15.454 1.00 92.44 115 THR A N 1
ATOM 879 C CA . THR A 1 115 ? -16.167 -4.502 16.766 1.00 92.44 115 THR A CA 1
ATOM 880 C C . THR A 1 115 ? -16.407 -5.864 17.413 1.00 92.44 115 THR A C 1
ATOM 882 O O . THR A 1 115 ? -16.795 -6.821 16.741 1.00 92.44 115 THR A O 1
ATOM 885 N N . GLY A 1 116 ? -16.229 -5.955 18.734 1.00 84.50 116 GLY A N 1
ATOM 886 C CA . GLY A 1 116 ? -16.756 -7.075 19.526 1.00 84.50 116 GLY A CA 1
ATOM 887 C C . GLY A 1 116 ? -16.007 -8.406 19.370 1.00 84.50 116 GLY A C 1
ATOM 888 O O . GLY A 1 116 ? -16.542 -9.462 19.718 1.00 84.50 116 GLY A O 1
ATOM 889 N N . ARG A 1 117 ? -14.785 -8.380 18.828 1.00 89.00 117 ARG A N 1
ATOM 890 C CA . ARG A 1 117 ? -13.894 -9.542 18.729 1.00 89.00 117 ARG A CA 1
ATOM 891 C C . ARG A 1 117 ? -12.455 -9.114 19.009 1.00 89.00 117 ARG A C 1
ATOM 893 O O . ARG A 1 117 ? -12.023 -8.081 18.525 1.00 89.00 117 ARG A O 1
ATOM 900 N N . ALA A 1 118 ? -11.736 -9.911 19.797 1.00 92.62 118 ALA A N 1
ATOM 901 C CA . ALA A 1 118 ? -10.299 -9.739 20.010 1.00 92.62 118 ALA A CA 1
ATOM 902 C C . ALA A 1 118 ? -9.518 -10.560 18.975 1.00 92.62 118 ALA A C 1
ATOM 904 O O . ALA A 1 118 ? -9.998 -11.613 18.539 1.00 92.62 118 ALA A O 1
ATOM 905 N N . GLY A 1 119 ? -8.305 -10.124 18.638 1.00 95.06 119 GLY A N 1
ATOM 906 C CA . GLY A 1 119 ? -7.421 -10.814 17.700 1.00 95.06 119 GLY A CA 1
ATOM 907 C C . GLY A 1 119 ? -6.904 -9.926 16.565 1.00 95.06 119 GLY A C 1
ATOM 908 O O . GLY A 1 119 ? -7.029 -8.703 16.630 1.00 95.06 119 GLY A O 1
ATOM 909 N N . PRO A 1 120 ? -6.280 -10.535 15.542 1.00 96.25 120 PRO A N 1
ATOM 910 C CA . PRO A 1 120 ? -5.713 -9.796 14.423 1.00 96.25 120 PRO A CA 1
ATOM 911 C C . PRO A 1 120 ? -6.808 -9.154 13.565 1.00 96.25 120 PRO A C 1
ATOM 913 O O . PRO A 1 120 ? -7.859 -9.748 13.315 1.00 96.25 120 PRO A O 1
ATOM 916 N N . VAL A 1 121 ? -6.517 -7.945 13.100 1.00 97.50 121 VAL A N 1
ATOM 917 C CA . VAL A 1 121 ? -7.287 -7.176 12.128 1.00 97.50 121 VAL A CA 1
ATOM 918 C C . VAL A 1 121 ? -6.464 -7.113 10.851 1.00 97.50 121 VAL A C 1
ATOM 920 O O . VAL A 1 121 ? -5.321 -6.652 10.864 1.00 97.50 121 VAL A O 1
ATOM 923 N N . THR A 1 122 ? -7.036 -7.587 9.754 1.00 98.19 122 THR A N 1
ATOM 924 C CA . THR A 1 122 ? -6.343 -7.737 8.470 1.00 98.19 122 THR A CA 1
ATOM 925 C C . THR A 1 122 ? -6.949 -6.840 7.397 1.00 98.19 122 THR A C 1
ATOM 927 O O . THR A 1 122 ? -8.067 -6.343 7.541 1.00 98.19 122 THR A O 1
ATOM 930 N N . ALA A 1 123 ? -6.240 -6.646 6.286 1.00 97.62 123 ALA A N 1
ATOM 931 C CA . ALA A 1 123 ? -6.782 -5.934 5.131 1.00 97.62 123 ALA A CA 1
ATOM 932 C C . ALA A 1 123 ? -8.029 -6.628 4.555 1.00 97.62 123 ALA A C 1
ATOM 934 O O . ALA A 1 123 ? -8.921 -5.955 4.050 1.00 97.62 123 ALA A O 1
ATOM 935 N N . GLY A 1 124 ? -8.149 -7.950 4.697 1.00 97.12 124 GLY A N 1
ATOM 936 C CA . GLY A 1 124 ? -9.340 -8.705 4.313 1.00 97.12 124 GLY A CA 1
ATOM 937 C C . GLY A 1 124 ? -10.602 -8.355 5.112 1.00 97.12 124 GLY A C 1
ATOM 938 O O . GLY A 1 124 ? -11.701 -8.640 4.646 1.00 97.12 124 GLY A O 1
ATOM 939 N N . ASP A 1 125 ? -10.473 -7.711 6.277 1.00 97.00 125 ASP A N 1
ATOM 940 C CA . ASP A 1 125 ? -11.612 -7.236 7.074 1.00 97.00 125 ASP A CA 1
ATOM 941 C C . ASP A 1 125 ? -12.178 -5.890 6.575 1.00 97.00 125 ASP A C 1
ATOM 943 O O . ASP A 1 125 ? -13.208 -5.426 7.071 1.00 97.00 125 ASP A O 1
ATOM 947 N N . ILE A 1 126 ? -11.515 -5.241 5.610 1.00 97.88 126 ILE A N 1
ATOM 948 C CA . ILE A 1 126 ? -11.950 -3.962 5.048 1.00 97.88 126 ILE A CA 1
ATOM 949 C C . ILE A 1 126 ? -13.141 -4.181 4.108 1.00 97.88 126 ILE A C 1
ATOM 951 O O . ILE A 1 126 ? -13.100 -4.976 3.171 1.00 97.88 126 ILE A O 1
ATOM 955 N N . GLN A 1 127 ? -14.193 -3.399 4.315 1.00 97.31 127 GLN A N 1
ATOM 956 C CA . GLN A 1 127 ? -15.344 -3.307 3.429 1.00 97.31 127 GLN A CA 1
ATOM 957 C C . GLN A 1 127 ? -15.002 -2.404 2.243 1.00 97.31 127 GLN A C 1
ATOM 959 O O . GLN A 1 127 ? -14.612 -1.242 2.416 1.00 97.31 127 GLN A O 1
ATOM 964 N N . LEU A 1 128 ? -15.159 -2.942 1.032 1.00 94.31 128 LEU A N 1
ATOM 965 C CA . LEU A 1 128 ? -14.763 -2.274 -0.205 1.00 94.31 128 LEU A CA 1
ATOM 966 C C . LEU A 1 128 ? -15.977 -1.980 -1.093 1.00 94.31 128 LEU A C 1
ATOM 968 O O . LEU A 1 128 ? -16.871 -2.821 -1.214 1.00 94.31 128 LEU A O 1
ATOM 972 N N . PRO A 1 129 ? -15.996 -0.830 -1.783 1.00 92.25 129 PRO A N 1
ATOM 973 C CA . PRO A 1 129 ? -16.866 -0.623 -2.932 1.00 92.25 129 PRO A CA 1
ATOM 974 C C . PRO A 1 129 ? -16.534 -1.589 -4.081 1.00 92.25 129 PRO A C 1
ATOM 976 O O . PRO A 1 129 ? -15.385 -1.982 -4.253 1.00 92.25 129 PRO A O 1
ATOM 979 N N . GLU A 1 130 ? -17.502 -1.859 -4.963 1.00 90.44 130 GLU A N 1
ATOM 980 C CA . GLU A 1 130 ? -17.360 -2.794 -6.102 1.00 90.44 130 GLU A CA 1
ATOM 981 C C . GLU A 1 130 ? -16.233 -2.460 -7.097 1.00 90.44 130 GLU A C 1
ATOM 983 O O . GLU A 1 130 ? -15.880 -3.278 -7.941 1.00 90.44 130 GLU A O 1
ATOM 988 N N . HIS A 1 131 ? -15.681 -1.248 -7.046 1.00 90.38 131 HIS A N 1
ATOM 989 C CA . HIS A 1 131 ? -14.649 -0.784 -7.970 1.00 90.38 131 HIS A CA 1
ATOM 990 C C . HIS A 1 131 ? -13.218 -0.901 -7.425 1.00 90.38 131 HIS A C 1
ATOM 992 O O . HIS A 1 131 ? -12.286 -0.431 -8.084 1.00 90.38 131 HIS A O 1
ATOM 998 N N . PHE A 1 132 ? -13.036 -1.532 -6.262 1.00 94.62 132 PHE A N 1
ATOM 999 C CA . PHE A 1 132 ? -11.730 -1.834 -5.684 1.00 94.62 132 PHE A CA 1
ATOM 1000 C C . PHE A 1 132 ? -11.631 -3.296 -5.248 1.00 94.62 132 PHE A C 1
ATOM 1002 O O . PHE A 1 132 ? -12.596 -3.896 -4.788 1.00 94.62 132 PHE A O 1
ATOM 1009 N N . GLU A 1 133 ? -10.425 -3.841 -5.349 1.00 95.25 133 GLU A N 1
ATOM 1010 C CA . GLU A 1 133 ? -10.057 -5.161 -4.844 1.00 95.25 133 GLU A CA 1
ATOM 1011 C C . GLU A 1 133 ? -8.772 -5.033 -4.011 1.00 95.25 133 GLU A C 1
ATOM 1013 O O . GLU A 1 133 ? -7.846 -4.316 -4.401 1.00 95.25 133 GLU A O 1
ATOM 1018 N N . ILE A 1 134 ? -8.705 -5.717 -2.866 1.00 96.19 134 ILE A N 1
ATOM 1019 C CA . ILE A 1 134 ? -7.477 -5.817 -2.066 1.00 96.19 134 ILE A CA 1
ATOM 1020 C C . ILE A 1 134 ? -6.642 -6.982 -2.591 1.00 96.19 134 ILE A C 1
ATOM 1022 O O . ILE A 1 134 ? -7.074 -8.130 -2.571 1.00 96.19 134 ILE A O 1
ATOM 1026 N N . ALA A 1 135 ? -5.424 -6.677 -3.031 1.00 94.44 135 ALA A N 1
ATOM 1027 C CA . ALA A 1 135 ? -4.489 -7.656 -3.579 1.00 94.44 135 ALA A CA 1
ATOM 1028 C C . ALA A 1 135 ? -3.730 -8.449 -2.498 1.00 94.44 135 ALA A C 1
ATOM 1030 O O . ALA A 1 135 ? -3.161 -9.492 -2.797 1.00 94.44 135 ALA A O 1
ATOM 1031 N N . ASN A 1 136 ? -3.699 -7.967 -1.253 1.00 95.50 136 ASN A N 1
ATOM 1032 C CA . ASN A 1 136 ? -3.025 -8.613 -0.124 1.00 95.50 136 ASN A CA 1
ATOM 1033 C C . ASN A 1 136 ? -3.940 -8.698 1.114 1.00 95.50 136 ASN A C 1
ATOM 1035 O O . ASN A 1 136 ? -3.697 -7.998 2.097 1.00 95.50 136 ASN A O 1
ATOM 1039 N N . PRO A 1 137 ? -4.995 -9.535 1.086 1.00 97.19 137 PRO A N 1
ATOM 1040 C CA . PRO A 1 137 ? -5.995 -9.595 2.158 1.00 97.19 137 PRO A CA 1
ATOM 1041 C C . PRO A 1 137 ? -5.416 -10.045 3.506 1.00 97.19 137 PRO A C 1
ATOM 1043 O O . PRO A 1 137 ? -5.880 -9.592 4.546 1.00 97.19 137 PRO A O 1
ATOM 1046 N N . ASP A 1 138 ? -4.360 -10.856 3.500 1.00 97.38 138 ASP A N 1
ATOM 1047 C CA . ASP A 1 138 ? -3.716 -11.361 4.720 1.00 97.38 138 ASP A CA 1
ATOM 1048 C C . ASP A 1 138 ? -2.813 -10.327 5.417 1.00 97.38 138 ASP A C 1
ATOM 1050 O O . ASP A 1 138 ? -2.197 -10.626 6.442 1.00 97.38 138 ASP A O 1
ATOM 1054 N N . LEU A 1 139 ? -2.693 -9.112 4.867 1.00 97.75 139 LEU A N 1
ATOM 1055 C CA . LEU A 1 139 ? -1.892 -8.049 5.463 1.00 97.75 139 LEU A CA 1
ATOM 1056 C C . LEU A 1 139 ? -2.422 -7.706 6.859 1.00 97.75 139 LEU A C 1
ATOM 1058 O O . LEU A 1 139 ? -3.564 -7.273 7.006 1.00 97.75 139 LEU A O 1
ATOM 1062 N N . HIS A 1 140 ? -1.563 -7.844 7.865 1.00 98.12 140 HIS A N 1
ATOM 1063 C CA . HIS A 1 140 ? -1.837 -7.407 9.230 1.00 98.12 140 HIS A CA 1
ATOM 1064 C C . HIS A 1 140 ? -1.920 -5.880 9.302 1.00 98.12 140 HIS A C 1
ATOM 1066 O O . HIS A 1 140 ? -1.015 -5.190 8.836 1.00 98.12 140 HIS A O 1
ATOM 1072 N N . LEU A 1 141 ? -2.989 -5.356 9.900 1.00 97.75 141 LEU A N 1
ATOM 1073 C CA . LEU A 1 141 ? -3.177 -3.920 10.116 1.00 97.75 141 LEU A CA 1
ATOM 1074 C C . LEU A 1 141 ? -3.026 -3.545 11.588 1.00 97.75 141 LEU A C 1
ATOM 1076 O O . LEU A 1 141 ? -2.346 -2.569 11.901 1.00 97.75 141 LEU A O 1
ATOM 1080 N N . ALA A 1 142 ? -3.662 -4.311 12.471 1.00 97.44 142 ALA A N 1
ATOM 1081 C CA . ALA A 1 142 ? -3.690 -4.072 13.909 1.00 97.44 142 ALA A CA 1
ATOM 1082 C C . ALA A 1 142 ? -4.073 -5.345 14.673 1.00 97.44 142 ALA A C 1
ATOM 1084 O O . ALA A 1 142 ? -4.544 -6.323 14.096 1.00 97.44 142 ALA A O 1
ATOM 1085 N N . THR A 1 143 ? -3.944 -5.314 15.992 1.00 97.19 143 THR A N 1
ATOM 1086 C CA . THR A 1 143 ? -4.366 -6.355 16.923 1.00 97.19 143 THR A CA 1
ATOM 1087 C C . THR A 1 143 ? -5.314 -5.749 17.951 1.00 97.19 143 THR A C 1
ATOM 1089 O O . THR A 1 143 ? -4.933 -4.848 18.696 1.00 97.19 143 THR A O 1
ATOM 1092 N N . MET A 1 144 ? -6.544 -6.258 18.014 1.00 96.25 144 MET A N 1
ATOM 1093 C CA . MET A 1 144 ? -7.526 -5.889 19.033 1.00 96.25 144 MET A CA 1
ATOM 1094 C C . MET A 1 144 ? -7.283 -6.688 20.318 1.00 96.25 144 MET A C 1
ATOM 1096 O O . MET A 1 144 ? -7.450 -7.911 20.333 1.00 96.25 144 MET A O 1
ATOM 1100 N N . ASP A 1 145 ? -6.928 -5.993 21.398 1.00 92.56 145 ASP A N 1
ATOM 1101 C CA . ASP A 1 145 ? -6.628 -6.594 22.703 1.00 92.56 145 ASP A CA 1
ATOM 1102 C C . ASP A 1 145 ? -7.898 -6.897 23.519 1.00 92.56 145 ASP A C 1
ATOM 1104 O O . ASP A 1 145 ? -7.919 -7.829 24.328 1.00 92.56 145 ASP A O 1
ATOM 1108 N N . ASP A 1 146 ? -8.978 -6.138 23.306 1.00 90.69 146 ASP A N 1
ATOM 1109 C CA . ASP A 1 146 ? -10.223 -6.251 24.073 1.00 90.69 146 ASP A CA 1
ATOM 1110 C C . ASP A 1 146 ? -11.358 -6.878 23.251 1.00 90.69 146 ASP A C 1
ATOM 1112 O O . ASP A 1 146 ? -11.659 -6.461 22.135 1.00 90.69 146 ASP A O 1
ATOM 1116 N N . LYS A 1 147 ? -12.069 -7.846 23.839 1.00 86.25 147 LYS A N 1
ATOM 1117 C CA . LYS A 1 147 ? -13.243 -8.487 23.220 1.00 86.25 147 LYS A CA 1
ATOM 1118 C C . LYS A 1 147 ? -14.423 -7.534 23.040 1.00 86.25 147 LYS A C 1
ATOM 1120 O O . LYS A 1 147 ? -15.304 -7.834 22.246 1.00 86.25 147 LYS A O 1
ATOM 1125 N N . ASN A 1 148 ? -14.448 -6.422 23.768 1.00 88.62 148 ASN A N 1
ATOM 1126 C CA . ASN A 1 148 ? -15.451 -5.367 23.633 1.00 88.62 148 ASN A CA 1
ATOM 1127 C C . ASN A 1 148 ? -14.896 -4.122 22.924 1.00 88.62 148 ASN A C 1
ATOM 1129 O O . ASN A 1 148 ? -15.577 -3.098 22.879 1.00 88.62 148 ASN A O 1
ATOM 1133 N N . GLY A 1 149 ? -13.668 -4.192 22.403 1.00 90.38 149 GLY A N 1
ATOM 1134 C CA . GLY A 1 149 ? -13.053 -3.092 21.679 1.00 90.38 149 GLY A CA 1
ATOM 1135 C C . GLY A 1 149 ? -13.740 -2.822 20.339 1.00 90.38 149 GLY A C 1
ATOM 1136 O O . GLY A 1 149 ? -14.432 -3.678 19.771 1.00 90.38 149 GLY A O 1
ATOM 1137 N N . LYS A 1 150 ? -13.546 -1.597 19.849 1.00 94.19 150 LYS A N 1
ATOM 1138 C CA . LYS A 1 150 ? -14.054 -1.114 18.567 1.00 94.19 150 LYS A CA 1
ATOM 1139 C C . LYS A 1 150 ? -12.944 -0.374 17.837 1.00 94.19 150 LYS A C 1
ATOM 1141 O O . LYS A 1 150 ? -12.342 0.538 18.393 1.00 94.19 150 LYS A O 1
ATOM 1146 N N . LEU A 1 151 ? -12.728 -0.751 16.584 1.00 95.94 151 LEU A N 1
ATOM 1147 C CA . LEU A 1 151 ? -11.877 -0.046 15.641 1.00 95.94 151 LEU A CA 1
ATOM 1148 C C . LEU A 1 151 ? -12.722 0.288 14.415 1.00 95.94 151 LEU A C 1
ATOM 1150 O O . LEU A 1 151 ? -13.092 -0.603 13.652 1.00 95.94 151 LEU A O 1
ATOM 1154 N N . TYR A 1 152 ? -13.028 1.573 14.258 1.00 96.69 152 TYR A N 1
ATOM 1155 C CA . TYR A 1 152 ? -13.706 2.104 13.083 1.00 96.69 152 TYR A CA 1
ATOM 1156 C C . TYR A 1 152 ? -12.763 3.045 12.340 1.00 96.69 152 TYR A C 1
ATOM 1158 O O . TYR A 1 152 ? -12.264 4.020 12.916 1.00 96.69 152 TYR A O 1
ATOM 1166 N N . VAL A 1 153 ? -12.501 2.733 11.073 1.00 97.56 153 VAL A N 1
ATOM 1167 C CA . VAL A 1 153 ? -11.549 3.466 10.240 1.00 97.56 153 VAL A CA 1
ATOM 1168 C C . VAL A 1 153 ? -12.122 3.686 8.848 1.00 97.56 153 VAL A C 1
ATOM 1170 O O . VAL A 1 153 ? -12.593 2.751 8.204 1.00 97.56 153 VAL A O 1
ATOM 1173 N N . GLU A 1 154 ? -12.027 4.921 8.372 1.00 97.31 154 GLU A N 1
ATOM 1174 C CA . GLU A 1 154 ? -12.328 5.300 6.995 1.00 97.31 154 GLU A CA 1
ATOM 1175 C C . GLU A 1 154 ? -11.017 5.559 6.251 1.00 97.31 154 GLU A C 1
ATOM 1177 O O . GLU A 1 154 ? -10.163 6.317 6.720 1.00 97.31 154 GLU A O 1
ATOM 1182 N N . PHE A 1 155 ? -10.862 4.947 5.081 1.00 96.88 155 PHE A N 1
ATOM 1183 C CA . PHE A 1 155 ? -9.701 5.123 4.212 1.00 96.88 155 PHE A CA 1
ATOM 1184 C C . PHE A 1 155 ? -10.147 5.816 2.934 1.00 96.88 155 PHE A C 1
ATOM 1186 O O . PHE A 1 155 ? -10.942 5.259 2.176 1.00 96.88 155 PHE A O 1
ATOM 1193 N N . ASN A 1 156 ? -9.617 7.003 2.658 1.00 94.94 156 ASN A N 1
ATOM 1194 C CA . ASN A 1 156 ? -9.807 7.637 1.359 1.00 94.94 156 ASN A CA 1
ATOM 1195 C C . ASN A 1 156 ? -8.799 7.059 0.374 1.00 94.94 156 ASN A C 1
ATOM 1197 O O . ASN A 1 156 ? -7.598 7.028 0.650 1.00 94.94 156 ASN A O 1
ATOM 1201 N N . VAL A 1 157 ? -9.300 6.607 -0.770 1.00 95.56 157 VAL A N 1
ATOM 1202 C CA . VAL A 1 157 ? -8.513 6.001 -1.837 1.00 95.56 157 VAL A CA 1
ATOM 1203 C C . VAL A 1 157 ? -8.618 6.856 -3.080 1.00 95.56 157 VAL A C 1
ATOM 1205 O O . VAL A 1 157 ? -9.707 7.148 -3.584 1.00 95.56 157 VAL A O 1
ATOM 1208 N N . GLU A 1 158 ? -7.456 7.186 -3.619 1.00 93.69 158 GLU A N 1
ATOM 1209 C CA . GLU A 1 158 ? -7.326 7.892 -4.881 1.00 93.69 158 GLU A CA 1
ATOM 1210 C C . GLU A 1 158 ? -6.510 7.064 -5.866 1.00 93.69 158 GLU A C 1
ATOM 1212 O O . GLU A 1 158 ? -5.864 6.069 -5.522 1.00 93.69 158 GLU A O 1
ATOM 1217 N N . GLN A 1 159 ? -6.541 7.503 -7.117 1.00 92.75 159 GLN A N 1
ATOM 1218 C CA . GLN A 1 159 ? -5.726 6.947 -8.180 1.00 92.75 159 GLN A CA 1
ATOM 1219 C C . GLN A 1 159 ? -4.678 7.953 -8.608 1.00 92.75 159 GLN A C 1
ATOM 1221 O O . GLN A 1 159 ? -4.920 9.158 -8.660 1.00 92.75 159 GLN A O 1
ATOM 1226 N N . GLY A 1 160 ? -3.506 7.442 -8.943 1.00 92.62 160 GLY A N 1
ATOM 1227 C CA . GLY A 1 160 ? -2.359 8.272 -9.245 1.00 92.62 160 GLY A CA 1
ATOM 1228 C C . GLY A 1 160 ? -1.239 7.468 -9.874 1.00 92.62 160 GLY A C 1
ATOM 1229 O O . GLY A 1 160 ? -1.437 6.370 -10.399 1.00 92.62 160 GLY A O 1
ATOM 1230 N N . ARG A 1 161 ? -0.041 8.048 -9.853 1.00 93.56 161 ARG A N 1
ATOM 1231 C CA . ARG A 1 161 ? 1.175 7.435 -10.391 1.00 93.56 161 ARG A CA 1
ATOM 1232 C C . ARG A 1 161 ? 2.340 7.691 -9.453 1.00 93.56 161 ARG A C 1
ATOM 1234 O O . ARG A 1 161 ? 2.451 8.770 -8.878 1.00 93.56 161 ARG A O 1
ATOM 1241 N N . GLY A 1 162 ? 3.235 6.714 -9.355 1.00 92.25 162 GLY A N 1
ATOM 1242 C CA . GLY A 1 162 ? 4.462 6.851 -8.578 1.00 92.25 162 GLY A CA 1
ATOM 1243 C C . GLY A 1 162 ? 4.205 7.016 -7.081 1.00 92.25 162 GLY A C 1
ATOM 1244 O O . GLY A 1 162 ? 3.483 6.224 -6.480 1.00 92.25 162 GLY A O 1
ATOM 1245 N N . TYR A 1 163 ? 4.843 8.021 -6.489 1.00 92.75 163 TYR A N 1
ATOM 1246 C CA . TYR A 1 163 ? 4.806 8.310 -5.060 1.00 92.75 163 TYR A CA 1
ATOM 1247 C C . TYR A 1 163 ? 4.454 9.778 -4.845 1.00 92.75 163 TYR A C 1
ATOM 1249 O O . TYR A 1 163 ? 5.076 10.653 -5.454 1.00 92.75 163 TYR A O 1
ATOM 1257 N N . VAL A 1 164 ? 3.500 10.038 -3.957 1.00 91.94 164 VAL A N 1
ATOM 1258 C CA . VAL A 1 164 ? 3.137 11.386 -3.520 1.00 91.94 164 VAL A CA 1
ATOM 1259 C C . VAL A 1 164 ? 3.261 11.437 -1.997 1.00 91.94 164 VAL A C 1
ATOM 1261 O O . VAL A 1 164 ? 2.572 10.674 -1.323 1.00 91.94 164 VAL A O 1
ATOM 1264 N N . PRO A 1 165 ? 4.140 12.285 -1.435 1.00 92.19 165 PRO A N 1
ATOM 1265 C CA . PRO A 1 165 ? 4.265 12.407 0.013 1.00 92.19 165 PRO A CA 1
ATOM 1266 C C . PRO A 1 165 ? 2.980 12.970 0.628 1.00 92.19 165 PRO A C 1
ATOM 1268 O O . PRO A 1 165 ? 2.271 13.747 -0.018 1.00 92.19 165 PRO A O 1
ATOM 1271 N N . ALA A 1 166 ? 2.722 12.622 1.887 1.00 88.38 166 ALA A N 1
ATOM 1272 C CA . ALA A 1 166 ? 1.641 13.194 2.674 1.00 88.38 166 ALA A CA 1
ATOM 1273 C C . ALA A 1 166 ? 1.767 14.727 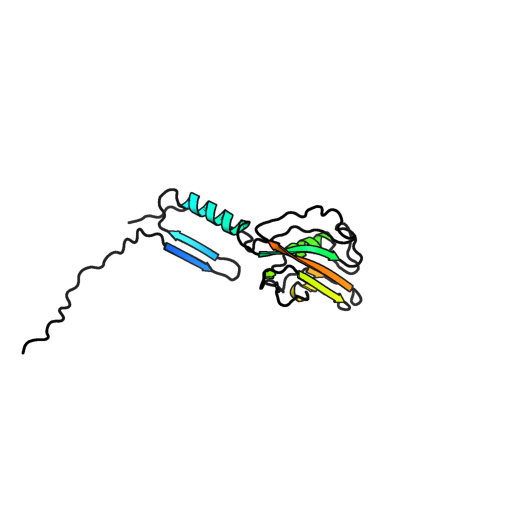2.679 1.00 88.38 166 ALA A C 1
ATOM 1275 O O . ALA A 1 166 ? 2.770 15.290 3.126 1.00 88.38 166 ALA A O 1
ATOM 1276 N N . GLY A 1 167 ? 0.762 15.402 2.126 1.00 77.62 167 GLY A N 1
ATOM 1277 C CA . GLY A 1 167 ? 0.689 16.858 2.104 1.00 77.62 167 GLY A CA 1
ATOM 1278 C C . GLY A 1 167 ? -0.033 17.411 3.330 1.00 77.62 167 GLY A C 1
ATOM 1279 O O . GLY A 1 167 ? -0.857 16.733 3.941 1.00 77.62 167 GLY A O 1
ATOM 1280 N N . HIS A 1 168 ? 0.224 18.680 3.649 1.00 61.25 168 HIS A N 1
ATOM 1281 C CA . HIS A 1 168 ? -0.715 19.465 4.447 1.00 61.25 168 HIS A CA 1
ATOM 1282 C C . HIS A 1 168 ? -1.895 19.829 3.548 1.00 61.25 168 HIS A C 1
ATOM 1284 O O . HIS A 1 168 ? -1.723 20.537 2.556 1.00 61.25 168 HIS A O 1
ATOM 1290 N N . VAL A 1 169 ? -3.081 19.320 3.865 1.00 57.41 169 VAL A N 1
ATOM 1291 C CA . VAL A 1 169 ? -4.307 19.725 3.181 1.00 57.41 169 VAL A CA 1
ATOM 1292 C C . VAL A 1 169 ? -4.957 20.811 4.041 1.00 57.41 169 VAL A C 1
ATOM 1294 O O . VAL A 1 169 ? -5.479 20.556 5.130 1.00 57.41 169 VAL A O 1
ATOM 1297 N N . ASP A 1 170 ? -4.864 22.059 3.586 1.00 49.34 170 ASP A N 1
ATOM 1298 C CA . ASP A 1 170 ? -5.517 23.184 4.254 1.00 49.34 170 ASP A CA 1
ATOM 1299 C C . ASP A 1 170 ? -7.041 22.983 4.235 1.00 49.34 170 ASP A C 1
ATOM 1301 O O . ASP A 1 170 ? -7.635 22.692 3.198 1.00 49.34 170 ASP A O 1
ATOM 1305 N N . GLY A 1 171 ? -7.687 23.126 5.396 1.00 58.88 171 GLY A N 1
ATOM 1306 C CA . GLY A 1 171 ? -9.138 22.950 5.528 1.00 58.88 171 GLY A CA 1
ATOM 1307 C C . GLY A 1 171 ? -9.608 21.499 5.676 1.00 58.88 171 GLY A C 1
ATOM 1308 O O . GLY A 1 171 ? -10.810 21.241 5.579 1.00 58.88 171 GLY A O 1
ATOM 1309 N N . THR A 1 172 ? -8.701 20.552 5.937 1.00 65.19 172 THR A N 1
ATOM 1310 C CA . THR A 1 172 ? -9.108 19.177 6.251 1.00 65.19 172 THR A CA 1
ATOM 1311 C C . THR A 1 172 ? -9.926 19.142 7.536 1.00 65.19 172 THR A C 1
ATOM 1313 O O . THR A 1 172 ? -9.614 19.812 8.521 1.00 65.19 172 THR A O 1
ATOM 1316 N N . GLN A 1 173 ? -10.997 18.354 7.525 1.00 70.06 173 GLN A N 1
ATOM 1317 C CA . GLN A 1 173 ? -11.801 18.118 8.715 1.00 70.06 173 GLN A CA 1
ATOM 1318 C C . GLN A 1 173 ? -10.932 17.531 9.835 1.00 70.06 173 GLN A C 1
ATOM 1320 O O . GLN A 1 173 ? -10.091 16.667 9.588 1.00 70.06 173 GLN A O 1
ATOM 1325 N N . LEU A 1 174 ? -11.172 17.972 11.072 1.00 79.19 174 LEU A N 1
ATOM 1326 C CA . LEU A 1 174 ? -10.483 17.453 12.253 1.00 79.19 174 LEU A CA 1
ATOM 1327 C C . LEU A 1 174 ? -10.569 15.912 12.298 1.00 79.19 174 LEU A C 1
ATOM 1329 O O . LEU A 1 174 ? -11.644 15.348 12.062 1.00 79.19 174 LEU A O 1
ATOM 1333 N N . GLY A 1 175 ? -9.445 15.246 12.585 1.00 84.56 175 GLY A N 1
ATOM 1334 C CA . GLY A 1 175 ? -9.339 13.782 12.668 1.00 84.56 175 GLY A CA 1
ATOM 1335 C C . GLY A 1 175 ? -9.052 13.050 11.353 1.00 84.56 175 GLY A C 1
ATOM 1336 O O . GLY A 1 175 ? -9.017 11.823 11.349 1.00 84.56 175 GLY A O 1
ATOM 1337 N N . VAL A 1 176 ? -8.842 13.761 10.241 1.00 91.75 176 VAL A N 1
ATOM 1338 C CA . VAL A 1 176 ? -8.297 13.163 9.012 1.00 91.75 176 VAL A CA 1
ATOM 1339 C C . VAL A 1 176 ? -6.778 13.267 9.037 1.00 91.75 176 VAL A C 1
ATOM 1341 O O . VAL A 1 176 ? -6.226 14.363 9.119 1.00 91.75 176 VAL A O 1
ATOM 1344 N N . ILE A 1 177 ? -6.117 12.125 8.923 1.00 93.06 177 ILE A N 1
ATOM 1345 C CA . ILE A 1 177 ? -4.666 11.998 8.941 1.00 93.06 177 ILE A CA 1
ATOM 1346 C C . ILE A 1 177 ? -4.197 11.698 7.510 1.00 93.06 177 ILE A C 1
ATOM 1348 O O . ILE A 1 177 ? -4.541 10.642 6.967 1.00 93.06 177 ILE A O 1
ATOM 1352 N N . PRO A 1 178 ? -3.447 12.605 6.861 1.00 93.12 178 PRO A N 1
ATOM 1353 C CA . PRO A 1 178 ? -2.894 12.348 5.538 1.00 93.12 178 PRO A CA 1
ATOM 1354 C C . PRO A 1 178 ? -1.787 11.289 5.612 1.00 93.12 178 PRO A C 1
ATOM 1356 O O . PRO A 1 178 ? -0.989 11.258 6.549 1.00 93.12 178 PRO A O 1
ATOM 1359 N N . VAL A 1 179 ? -1.713 10.433 4.594 1.00 93.88 179 VAL A N 1
ATOM 1360 C CA . VAL A 1 179 ? -0.656 9.425 4.441 1.00 93.88 179 VAL A CA 1
ATOM 1361 C C . VAL A 1 179 ? -0.022 9.524 3.057 1.00 93.88 179 VAL A C 1
ATOM 1363 O O . VAL A 1 179 ? -0.596 10.092 2.131 1.00 93.88 179 VAL A O 1
ATOM 1366 N N . ASP A 1 180 ? 1.191 8.991 2.916 1.00 93.94 180 ASP A N 1
ATOM 1367 C CA . ASP A 1 180 ? 1.877 8.969 1.625 1.00 93.94 180 ASP A CA 1
ATOM 1368 C C . ASP A 1 180 ? 1.110 8.100 0.616 1.00 93.94 180 ASP A C 1
ATOM 1370 O O . ASP A 1 180 ? 0.864 6.916 0.856 1.00 93.94 180 ASP A O 1
ATOM 1374 N N . GLY A 1 181 ? 0.793 8.671 -0.544 1.00 93.19 181 GLY A N 1
ATOM 1375 C CA . GLY A 1 181 ? 0.171 7.971 -1.660 1.00 93.19 181 GLY A CA 1
ATOM 1376 C C . GLY A 1 181 ? 1.198 7.146 -2.433 1.00 93.19 181 GLY A C 1
ATOM 1377 O O . GLY A 1 181 ? 1.911 7.665 -3.297 1.00 93.19 181 GLY A O 1
ATOM 1378 N N . ILE A 1 182 ? 1.272 5.846 -2.142 1.00 94.75 182 ILE A N 1
ATOM 1379 C CA . ILE A 1 182 ? 2.121 4.885 -2.862 1.00 94.75 182 ILE A CA 1
ATOM 1380 C C . ILE A 1 182 ? 1.316 4.269 -4.013 1.00 94.75 182 ILE A C 1
ATOM 1382 O O . ILE A 1 182 ? 0.819 3.151 -3.918 1.00 94.75 182 ILE A O 1
ATOM 1386 N N . PHE A 1 183 ? 1.167 5.016 -5.107 1.00 94.75 183 PHE A N 1
ATOM 1387 C CA . PHE A 1 183 ? 0.374 4.589 -6.265 1.00 94.75 183 PHE A CA 1
ATOM 1388 C C . PHE A 1 183 ? 1.086 3.564 -7.148 1.00 94.75 183 PHE A C 1
ATOM 1390 O O . PHE A 1 183 ? 0.429 2.820 -7.869 1.00 94.75 183 PHE A O 1
ATOM 1397 N N . SER A 1 184 ? 2.422 3.536 -7.142 1.00 93.69 184 SER A N 1
ATOM 1398 C CA . SER A 1 184 ? 3.179 2.584 -7.956 1.00 93.69 184 SER A CA 1
ATOM 1399 C C . SER A 1 184 ? 2.866 1.139 -7.538 1.00 93.69 184 SER A C 1
ATOM 1401 O O . SER A 1 184 ? 3.165 0.767 -6.399 1.00 93.69 184 SER A O 1
ATOM 1403 N N . PRO A 1 185 ? 2.366 0.284 -8.451 1.00 91.69 185 PRO A N 1
ATOM 1404 C CA . PRO A 1 185 ? 2.175 -1.136 -8.159 1.00 91.69 185 PRO A CA 1
ATOM 1405 C C . PRO A 1 185 ? 3.515 -1.875 -8.015 1.00 91.69 185 PRO A C 1
ATOM 1407 O O . PRO A 1 185 ? 3.582 -2.945 -7.414 1.00 91.69 185 PRO A O 1
ATOM 1410 N N . VAL A 1 186 ? 4.605 -1.299 -8.534 1.00 93.06 186 VAL A N 1
ATOM 1411 C CA . VAL A 1 186 ? 5.947 -1.874 -8.458 1.00 93.06 186 VAL A CA 1
ATOM 1412 C C . VAL A 1 186 ? 6.687 -1.303 -7.252 1.00 93.06 186 VAL A C 1
ATOM 1414 O O . VAL A 1 186 ? 6.965 -0.103 -7.195 1.00 93.06 186 VAL A O 1
ATOM 1417 N N . ARG A 1 187 ? 7.050 -2.179 -6.305 1.00 88.69 187 ARG A N 1
ATOM 1418 C CA . ARG A 1 187 ? 7.775 -1.809 -5.073 1.00 88.69 187 ARG A CA 1
ATOM 1419 C C . ARG A 1 187 ? 9.269 -1.587 -5.305 1.00 88.69 187 ARG A C 1
ATOM 1421 O O . ARG A 1 187 ? 9.879 -0.721 -4.684 1.00 88.69 187 ARG A O 1
ATOM 1428 N N . LYS A 1 188 ? 9.883 -2.405 -6.161 1.00 92.50 188 LYS A N 1
ATOM 1429 C CA . LYS A 1 188 ? 11.337 -2.438 -6.330 1.00 92.50 188 LYS A CA 1
ATOM 1430 C C . LYS A 1 188 ? 11.705 -2.860 -7.740 1.00 92.50 188 LYS A C 1
ATOM 1432 O O . LYS A 1 188 ? 11.186 -3.841 -8.252 1.00 92.50 188 LYS A O 1
ATOM 1437 N N . VAL A 1 189 ? 12.653 -2.137 -8.331 1.00 95.38 189 VAL A N 1
ATOM 1438 C CA . VAL A 1 189 ? 13.246 -2.484 -9.624 1.00 95.38 189 VAL A CA 1
ATOM 1439 C C . VAL A 1 189 ? 14.750 -2.304 -9.550 1.00 95.38 189 VAL A C 1
ATOM 1441 O O . VAL A 1 189 ? 15.246 -1.224 -9.209 1.00 95.38 189 VAL A O 1
ATOM 1444 N N . ASN A 1 190 ? 15.456 -3.360 -9.933 1.00 94.56 190 ASN A N 1
ATOM 1445 C CA . ASN A 1 190 ? 16.894 -3.379 -10.137 1.00 94.56 190 ASN A CA 1
ATOM 1446 C C . ASN A 1 190 ? 17.179 -3.922 -11.535 1.00 94.56 190 ASN A C 1
ATOM 1448 O O . ASN A 1 190 ? 16.431 -4.756 -12.037 1.00 94.56 190 ASN A O 1
ATOM 1452 N N . TYR A 1 191 ? 18.273 -3.475 -12.140 1.00 95.06 191 TYR A N 1
ATOM 1453 C CA . TYR A 1 191 ? 18.780 -4.054 -13.375 1.00 95.06 191 TYR A CA 1
ATOM 1454 C C . TYR A 1 191 ? 20.297 -4.207 -13.272 1.00 95.06 191 TYR A C 1
ATOM 1456 O O . TYR A 1 191 ? 20.958 -3.485 -12.523 1.00 95.06 191 TYR A O 1
ATOM 1464 N N . ARG A 1 192 ? 20.835 -5.158 -14.031 1.00 94.69 192 ARG A N 1
ATOM 1465 C CA . ARG A 1 192 ? 22.271 -5.373 -14.207 1.00 94.69 192 ARG A CA 1
ATOM 1466 C C . ARG A 1 192 ? 22.565 -5.515 -15.692 1.00 94.69 192 ARG A C 1
ATOM 1468 O O . ARG A 1 192 ? 21.682 -5.893 -16.457 1.00 94.69 192 ARG A O 1
ATOM 1475 N N . ILE A 1 193 ? 23.787 -5.186 -16.084 1.00 93.81 193 ILE A N 1
ATOM 1476 C CA . ILE A 1 193 ? 24.241 -5.299 -17.467 1.00 93.81 193 ILE A CA 1
ATOM 1477 C C . ILE A 1 193 ? 25.399 -6.277 -17.476 1.00 93.81 193 ILE A C 1
ATOM 1479 O O . ILE A 1 193 ? 26.370 -6.094 -16.742 1.00 93.81 193 ILE A O 1
ATOM 1483 N N . GLU A 1 194 ? 25.281 -7.297 -18.311 1.00 91.75 194 GLU A N 1
ATOM 1484 C CA . GLU A 1 194 ? 26.282 -8.341 -18.479 1.00 91.75 194 GLU A CA 1
ATOM 1485 C C . GLU A 1 194 ? 26.733 -8.378 -19.940 1.00 91.75 194 GLU A C 1
ATOM 1487 O O . GLU A 1 194 ? 25.998 -7.979 -20.847 1.00 91.75 194 GLU A O 1
ATOM 1492 N N . GLN A 1 195 ? 27.975 -8.804 -20.168 1.00 86.56 195 GLN A N 1
ATOM 1493 C CA . GLN A 1 195 ? 28.481 -8.982 -21.523 1.00 86.56 195 GLN A CA 1
ATOM 1494 C C . GLN A 1 195 ? 27.886 -10.256 -22.116 1.00 86.56 195 GLN A C 1
ATOM 1496 O O . GLN A 1 195 ? 27.987 -11.324 -21.519 1.00 86.56 195 GLN A O 1
ATOM 1501 N N . THR A 1 196 ? 27.312 -10.139 -23.309 1.00 80.19 196 THR A N 1
ATOM 1502 C CA . THR A 1 196 ? 26.880 -11.281 -24.112 1.00 80.19 196 THR A CA 1
ATOM 1503 C C . THR A 1 196 ? 27.735 -11.366 -25.371 1.00 80.19 196 THR A C 1
ATOM 1505 O O . THR A 1 196 ? 28.151 -10.339 -25.915 1.00 80.19 196 THR A O 1
ATOM 1508 N N . ARG A 1 197 ? 28.043 -12.585 -25.815 1.00 73.88 197 ARG A N 1
ATOM 1509 C CA . ARG A 1 197 ? 28.797 -12.821 -27.047 1.00 73.88 197 ARG A CA 1
ATOM 1510 C C . ARG A 1 197 ? 27.809 -13.183 -28.148 1.00 73.88 197 ARG A C 1
ATOM 1512 O O . ARG A 1 197 ? 27.217 -14.252 -28.100 1.00 73.88 197 ARG A O 1
ATOM 1519 N N . VAL A 1 198 ? 27.676 -12.299 -29.129 1.00 64.31 198 VAL A N 1
ATOM 1520 C CA . VAL A 1 198 ? 27.070 -12.613 -30.429 1.00 64.31 198 VAL A CA 1
ATOM 1521 C C . VAL A 1 198 ? 28.132 -13.314 -31.280 1.00 64.31 198 VAL A C 1
ATOM 1523 O O . VAL A 1 198 ? 29.268 -12.836 -31.362 1.00 64.31 198 VAL A O 1
ATOM 1526 N N . GLY A 1 199 ? 27.811 -14.515 -31.759 1.00 53.28 199 GLY A N 1
ATOM 1527 C CA . GLY A 1 199 ? 28.683 -15.381 -32.557 1.00 53.28 199 GLY A CA 1
ATOM 1528 C C . GLY A 1 199 ? 28.243 -15.388 -34.003 1.00 53.28 199 GLY A C 1
ATOM 1529 O O . GLY A 1 199 ? 27.013 -15.429 -34.207 1.00 53.28 199 GLY A O 1
#

Sequence (199 aa):
MLEQQLFRAAGVATTEQTSDEPTIEVEESADDYARIVASPLLPGFGITLGNALRRVLLSSLPGAAVTSVRIEGIQHEFSTIPHIKEDSIEFLLNVKEIRLRALSDRAGMLILDHTGRAGPVTAGDIQLPEHFEIANPDLHLATMDDKNGKLYVEFNVEQGRGYVPAGHVDGTQLGVIPVDGIFSPVRKVNYRIEQTRVG

pLDDT: mean 86.67, std 16.76, range [32.91, 98.19]

Secondary structure (DSSP, 8-state):
--------------------S-EEEEEEE-SS-EEEEEES--TTHHHHHHHHHHHHHHHTSEEEEEEEEEETT--STTSBPTTBSSBHHHHHHHHTT--EEESSS--EEEEEEEES--EEEEGGGSB--TTEEES-TT-EEEEE--TT-EEEEEEEEEEEESEEPPP--TTPPTTEEE--EE--S--------------